Protein AF-A0A969H0S1-F1 (afdb_monomer)

Nearest PDB structures (foldseek):
  7sux-assembly1_A  TM=3.539E-01  e=1.847E+00  Sorghum bicolor
  4dql-assembly3_B-2  TM=3.759E-01  e=5.485E+00  Priestia megaterium
  3hdh-assembly1_B  TM=2.765E-01  e=6.897E+00  Sus scrofa

Mean predicted aligned error: 5.52 Å

Secondary structure (DSSP, 8-state):
-HHHHHHHHHHHHHHHTT-HHHHHHHTGGGTTT--HHHHHHHHHHHHHHHHHHHHHHHHHHHTT--HHIIIIIHHHHHHHHHHHHHHHHHHTTS-TT---HHHH-EEE---HHHHHHTTTTT-HHHHHH-TTS-GGGHHHHHHHHGGG-SEEESHHHHHHHHHHHHHHHHHHHHH--

Structure (mmCIF, N/CA/C/O backbone):
data_AF-A0A969H0S1-F1
#
_entry.id   AF-A0A969H0S1-F1
#
loop_
_atom_site.group_PDB
_atom_site.id
_atom_site.type_symbol
_atom_site.label_atom_id
_atom_site.label_alt_id
_atom_site.label_comp_id
_atom_site.label_asym_id
_atom_site.label_entity_id
_atom_site.label_seq_id
_atom_site.pdbx_PDB_ins_code
_atom_site.Cartn_x
_atom_site.Cartn_y
_atom_site.Cartn_z
_atom_site.occupancy
_atom_site.B_iso_or_equiv
_atom_site.auth_seq_id
_atom_site.auth_comp_id
_atom_site.auth_asym_id
_atom_site.auth_atom_id
_atom_site.pdbx_PDB_model_num
ATOM 1 N N . MET A 1 1 ? 7.988 -4.185 8.639 1.00 65.44 1 MET A N 1
ATOM 2 C CA . MET A 1 1 ? 6.523 -4.372 8.767 1.00 65.44 1 MET A CA 1
ATOM 3 C C . MET A 1 1 ? 6.011 -3.990 10.160 1.00 65.44 1 MET A C 1
ATOM 5 O O . MET A 1 1 ? 5.169 -3.112 10.244 1.00 65.44 1 MET A O 1
ATOM 9 N N . VAL A 1 2 ? 6.535 -4.553 11.259 1.00 78.50 2 VAL A N 1
ATOM 10 C CA . VAL A 1 2 ? 6.079 -4.213 12.631 1.00 78.50 2 VAL A CA 1
ATOM 11 C C . VAL A 1 2 ? 6.194 -2.718 12.955 1.00 78.50 2 VAL A C 1
ATOM 13 O O . VAL A 1 2 ? 5.270 -2.140 13.521 1.00 78.50 2 VAL A O 1
ATOM 16 N N . ASP A 1 3 ? 7.286 -2.067 12.553 1.00 84.25 3 ASP A N 1
ATOM 17 C CA . ASP A 1 3 ? 7.466 -0.639 12.841 1.00 84.25 3 ASP A CA 1
ATOM 18 C C . ASP A 1 3 ? 6.446 0.242 12.116 1.00 84.25 3 ASP A C 1
ATOM 20 O O . ASP A 1 3 ? 5.999 1.234 12.681 1.00 84.25 3 ASP A O 1
ATOM 24 N N . HIS A 1 4 ? 5.978 -0.169 10.932 1.00 83.69 4 HIS A N 1
ATOM 25 C CA . HIS A 1 4 ? 4.892 0.520 10.234 1.00 83.69 4 HIS A CA 1
ATOM 26 C C . HIS A 1 4 ? 3.619 0.564 11.092 1.00 83.69 4 HIS A C 1
ATOM 28 O O . HIS A 1 4 ? 3.047 1.633 11.294 1.00 83.69 4 HIS A O 1
ATOM 34 N N . TYR A 1 5 ? 3.219 -0.567 11.682 1.00 86.69 5 TYR A N 1
ATOM 35 C CA . TYR A 1 5 ? 2.056 -0.606 12.572 1.00 86.69 5 TYR A CA 1
ATOM 36 C C . TYR A 1 5 ? 2.254 0.244 13.831 1.00 86.69 5 TYR A C 1
ATOM 38 O O . TYR A 1 5 ? 1.321 0.925 14.254 1.00 86.69 5 TYR A O 1
ATOM 46 N N . LYS A 1 6 ? 3.470 0.279 14.397 1.00 90.19 6 LYS A N 1
ATOM 47 C CA . LYS A 1 6 ? 3.786 1.181 15.518 1.00 90.19 6 LYS A CA 1
ATOM 48 C C . LYS A 1 6 ? 3.589 2.649 15.131 1.00 90.19 6 LYS A C 1
ATOM 50 O O . LYS A 1 6 ? 2.982 3.387 15.902 1.00 90.19 6 LYS A O 1
ATOM 55 N N . TYR A 1 7 ? 4.043 3.065 13.944 1.00 90.56 7 TYR A N 1
ATOM 56 C CA . TYR A 1 7 ? 3.833 4.432 13.451 1.00 90.56 7 TYR A CA 1
ATOM 57 C C . TYR A 1 7 ? 2.347 4.761 13.292 1.00 90.56 7 TYR A C 1
ATOM 59 O O . TYR A 1 7 ? 1.903 5.816 13.740 1.00 90.56 7 TYR A O 1
ATOM 67 N N . VAL A 1 8 ? 1.560 3.854 12.707 1.00 91.50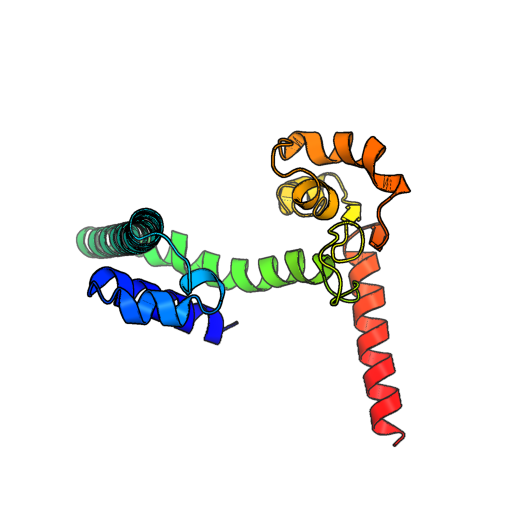 8 VAL A N 1
ATOM 68 C CA . VAL A 1 8 ? 0.114 4.060 12.532 1.00 91.50 8 VAL A CA 1
ATOM 69 C C . VAL A 1 8 ? -0.590 4.201 13.883 1.00 91.50 8 VAL A C 1
ATOM 71 O O . VAL A 1 8 ? -1.339 5.157 14.082 1.00 91.50 8 VAL A O 1
ATOM 74 N N . LEU A 1 9 ? -0.309 3.311 14.839 1.00 93.75 9 LEU A N 1
ATOM 75 C CA . LEU A 1 9 ? -0.879 3.386 16.188 1.00 93.75 9 LEU A CA 1
ATOM 76 C C . LEU A 1 9 ? -0.461 4.669 16.917 1.00 93.75 9 LEU A C 1
ATOM 78 O O . LEU A 1 9 ? -1.294 5.306 17.563 1.00 93.75 9 LEU A O 1
ATOM 82 N N . ASN A 1 10 ? 0.799 5.091 16.770 1.00 95.19 10 ASN A N 1
ATOM 83 C CA . ASN A 1 10 ? 1.275 6.360 17.311 1.00 95.19 10 ASN A CA 1
ATOM 84 C C . ASN A 1 10 ? 0.480 7.539 16.731 1.00 95.19 10 ASN A C 1
ATOM 86 O O . ASN A 1 10 ? -0.034 8.355 17.491 1.00 95.19 10 ASN A O 1
ATOM 90 N N . ARG A 1 11 ? 0.299 7.604 15.406 1.00 95.31 11 ARG A N 1
ATOM 91 C CA . ARG A 1 11 ? -0.464 8.674 14.736 1.00 95.31 11 ARG A CA 1
ATOM 92 C C . ARG A 1 11 ? -1.930 8.705 15.149 1.00 95.31 11 ARG A C 1
ATOM 94 O O . ARG A 1 11 ? -2.455 9.788 15.396 1.00 95.31 11 ARG A O 1
ATOM 101 N N . ILE A 1 12 ? -2.561 7.541 15.304 1.00 96.69 12 ILE A N 1
ATOM 102 C CA . ILE A 1 12 ? -3.909 7.435 15.876 1.00 96.69 12 ILE A CA 1
ATOM 103 C C . ILE A 1 12 ? -3.934 8.048 17.282 1.00 96.69 12 ILE A C 1
ATOM 105 O O . ILE A 1 12 ? -4.768 8.907 17.566 1.00 96.69 12 ILE A O 1
ATOM 109 N N . GLY A 1 13 ? -2.983 7.675 18.142 1.00 96.75 13 GLY A N 1
ATOM 110 C CA . GLY A 1 13 ? -2.862 8.234 19.488 1.00 96.75 13 GLY A CA 1
ATOM 111 C C . GLY A 1 13 ? -2.659 9.752 19.486 1.00 96.75 13 GLY A C 1
ATOM 112 O O . GLY A 1 13 ? -3.356 10.470 20.202 1.00 96.75 13 GLY A O 1
ATOM 113 N N . LEU A 1 14 ? -1.754 10.267 18.649 1.00 97.12 14 LEU A N 1
ATOM 114 C CA . LEU A 1 14 ? -1.513 11.705 18.496 1.00 97.12 14 LEU A CA 1
ATOM 115 C C . LEU A 1 14 ? -2.771 12.446 18.027 1.00 97.12 14 LEU A C 1
ATOM 117 O O . LEU A 1 14 ? -3.076 13.519 18.554 1.00 97.12 14 LEU A O 1
ATOM 121 N N . ALA A 1 15 ? -3.516 11.873 17.080 1.00 97.19 15 ALA A N 1
ATOM 122 C CA . ALA A 1 15 ? -4.759 12.439 16.577 1.00 97.19 15 ALA A CA 1
ATOM 123 C C . ALA A 1 15 ? -5.842 12.499 17.666 1.00 97.19 15 ALA A C 1
ATOM 125 O O . ALA A 1 15 ? -6.417 13.568 17.904 1.00 97.19 15 ALA A O 1
ATOM 126 N N . CYS A 1 16 ? -6.082 11.393 18.376 1.00 96.81 16 CYS A N 1
ATOM 127 C CA . CYS A 1 16 ? -7.067 11.315 19.458 1.00 96.81 16 CYS A CA 1
ATOM 128 C C . CYS A 1 16 ? -6.721 12.234 20.639 1.00 96.81 16 CYS A C 1
ATOM 130 O O . CYS A 1 16 ? -7.608 12.866 21.201 1.00 96.81 16 CYS A O 1
ATOM 132 N N . LEU A 1 17 ? -5.433 12.382 20.967 1.00 97.06 17 LEU A N 1
ATOM 133 C CA . LEU A 1 17 ? -4.952 13.280 22.026 1.00 97.06 17 LEU A CA 1
ATOM 134 C C . LEU A 1 17 ? -4.810 14.745 21.578 1.00 97.06 17 LEU A C 1
ATOM 136 O O . LEU A 1 17 ? -4.391 15.588 22.368 1.00 97.06 17 LEU A O 1
ATOM 140 N N . GLY A 1 18 ? -5.088 15.062 20.309 1.00 95.62 18 GLY A N 1
ATOM 141 C CA . GLY A 1 18 ? -4.991 16.429 19.789 1.00 95.62 18 GLY A CA 1
ATOM 142 C C . GLY A 1 18 ? -3.562 16.981 19.682 1.00 95.62 18 GLY A C 1
ATOM 143 O O . GLY A 1 18 ? -3.382 18.194 19.586 1.00 95.62 18 GLY A O 1
ATOM 144 N N . LYS A 1 19 ? -2.532 16.124 19.672 1.00 96.50 19 LYS A N 1
ATOM 145 C CA . LYS A 1 19 ? -1.110 16.519 19.679 1.00 96.50 19 LYS A CA 1
ATOM 146 C C . LYS A 1 19 ? -0.614 16.941 18.287 1.00 96.50 19 LYS A C 1
ATOM 148 O O . LYS A 1 19 ? 0.182 16.245 17.659 1.00 96.50 19 LYS A O 1
ATOM 153 N 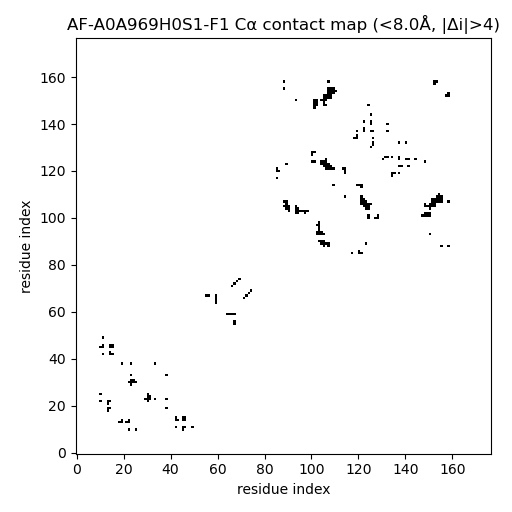N . ARG A 1 20 ? -1.071 18.106 17.816 1.00 94.69 20 ARG A N 1
ATOM 154 C CA . ARG A 1 20 ? -0.793 18.658 16.473 1.00 94.69 20 ARG A CA 1
ATOM 155 C C . ARG A 1 20 ? 0.695 18.800 16.144 1.00 94.69 20 ARG A C 1
ATOM 157 O O . ARG A 1 20 ? 1.113 18.351 15.082 1.00 94.69 20 ARG A O 1
ATOM 164 N N . ASP A 1 21 ? 1.499 19.369 17.038 1.00 94.06 21 ASP A N 1
ATOM 165 C CA . ASP A 1 21 ? 2.921 19.628 16.747 1.00 94.06 21 ASP A CA 1
ATOM 166 C C . ASP A 1 21 ? 3.726 18.334 16.625 1.00 94.06 21 ASP A C 1
ATOM 168 O O . ASP A 1 21 ? 4.542 18.173 15.718 1.00 94.06 21 ASP A O 1
ATOM 172 N N . ARG A 1 22 ? 3.425 17.358 17.489 1.00 94.69 22 ARG A N 1
ATOM 173 C CA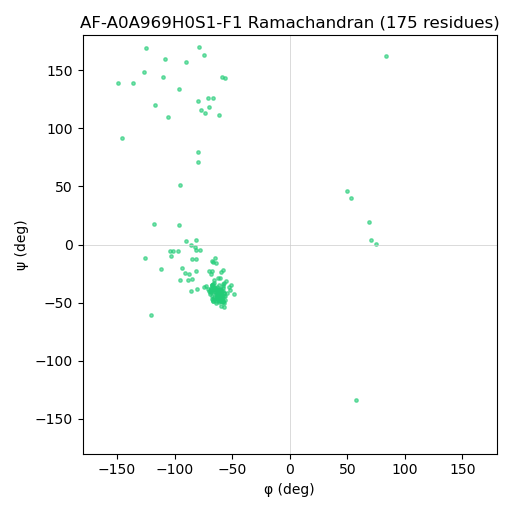 . ARG A 1 22 ? 3.992 16.008 17.396 1.00 94.6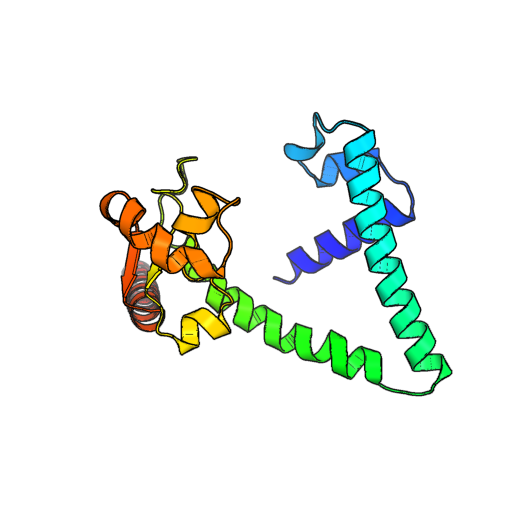9 22 ARG A CA 1
ATOM 174 C C . ARG A 1 22 ? 3.545 15.298 16.124 1.00 94.69 22 ARG A C 1
ATOM 176 O O . ARG A 1 22 ? 4.360 14.628 15.506 1.00 94.69 22 ARG A O 1
ATOM 183 N N . MET A 1 23 ? 2.289 15.476 15.712 1.00 95.06 23 MET A N 1
ATOM 184 C CA . MET A 1 23 ? 1.792 14.926 14.452 1.00 95.06 23 MET A CA 1
ATOM 185 C C . MET A 1 23 ? 2.541 15.519 13.251 1.00 95.06 23 MET A C 1
ATOM 187 O O . MET A 1 23 ? 2.980 14.774 12.382 1.00 95.06 23 MET A O 1
ATOM 191 N N . LYS A 1 24 ? 2.774 16.840 13.222 1.00 94.00 24 LYS A N 1
ATOM 192 C CA . LYS A 1 24 ? 3.598 17.475 12.178 1.00 94.00 24 LYS A CA 1
ATOM 193 C C . LYS A 1 24 ? 5.025 16.930 12.167 1.00 94.00 24 LYS A C 1
ATOM 195 O O . LYS A 1 24 ? 5.547 16.639 11.097 1.00 94.00 24 LYS A O 1
ATOM 200 N N . GLN A 1 25 ? 5.633 16.760 13.341 1.00 92.44 25 GLN A N 1
ATOM 201 C CA . GLN A 1 25 ? 6.974 16.186 13.463 1.00 92.44 25 GLN A CA 1
ATOM 202 C C . GLN A 1 25 ? 7.033 14.750 12.911 1.00 92.44 25 GLN A C 1
ATOM 204 O O . GLN A 1 25 ? 7.957 14.414 12.175 1.00 92.44 25 GLN A O 1
ATOM 209 N N . ASP A 1 26 ? 6.034 13.921 13.223 1.00 91.31 26 ASP A N 1
ATOM 210 C CA . ASP A 1 26 ? 5.951 12.516 12.798 1.00 91.31 26 ASP A CA 1
ATOM 211 C C . ASP A 1 26 ? 5.682 12.347 11.285 1.00 91.31 26 ASP A C 1
ATOM 213 O O . ASP A 1 26 ? 6.033 11.328 10.688 1.00 91.31 26 ASP A O 1
ATOM 217 N N . LEU A 1 27 ? 5.115 13.368 10.632 1.00 90.62 27 LEU A N 1
ATOM 218 C CA . LEU A 1 27 ? 4.974 13.441 9.170 1.00 90.62 27 LEU A CA 1
ATOM 219 C C . LEU A 1 27 ? 6.282 13.828 8.449 1.00 90.62 27 LEU A C 1
ATOM 221 O O . LEU A 1 27 ? 6.330 13.837 7.216 1.00 90.62 27 LEU A O 1
ATOM 225 N N . GLY A 1 28 ? 7.351 14.148 9.184 1.00 89.62 28 GLY A N 1
ATOM 226 C CA . GLY A 1 28 ? 8.651 14.503 8.620 1.00 89.62 28 GLY A CA 1
ATOM 227 C C . GLY A 1 28 ? 8.568 15.695 7.661 1.00 89.62 28 GLY A C 1
ATOM 228 O O . GLY A 1 28 ? 7.910 16.695 7.949 1.00 89.62 28 GLY A O 1
ATOM 229 N N . LYS A 1 29 ? 9.207 15.583 6.486 1.00 88.94 29 LYS A N 1
ATOM 230 C CA . LYS A 1 29 ? 9.235 16.657 5.472 1.00 88.94 29 LYS A CA 1
ATOM 231 C C . LYS A 1 29 ? 7.837 17.091 5.015 1.00 88.94 29 LYS A C 1
ATOM 233 O O . LYS A 1 29 ? 7.631 18.272 4.736 1.00 88.94 29 LYS A O 1
ATOM 238 N N . ALA A 1 30 ? 6.874 16.169 4.978 1.00 87.38 30 ALA A N 1
ATOM 239 C CA . ALA A 1 30 ? 5.498 16.483 4.600 1.00 87.38 30 ALA A CA 1
ATOM 240 C C . ALA A 1 30 ? 4.786 17.357 5.651 1.00 87.38 30 ALA A C 1
ATOM 242 O O . ALA A 1 30 ? 3.877 18.109 5.313 1.00 87.38 30 ALA A O 1
ATOM 243 N N . GLY A 1 31 ? 5.210 17.300 6.919 1.00 89.06 31 GLY A N 1
ATOM 244 C CA . GLY A 1 31 ? 4.624 18.079 8.010 1.00 89.06 31 GLY A CA 1
ATOM 245 C C . GLY A 1 31 ? 5.120 19.526 8.111 1.00 89.06 31 GLY A C 1
ATOM 246 O O . GLY A 1 31 ? 4.409 20.369 8.657 1.00 89.06 31 GLY A O 1
ATOM 247 N N . THR A 1 32 ? 6.307 19.835 7.573 1.00 88.38 32 THR A N 1
ATOM 248 C CA . THR A 1 32 ? 7.001 21.129 7.759 1.00 88.38 32 THR A CA 1
ATOM 249 C C . THR A 1 32 ? 6.203 22.340 7.269 1.00 88.38 32 THR A C 1
ATOM 251 O O . THR A 1 32 ? 6.174 23.370 7.936 1.00 88.38 32 THR A O 1
ATOM 254 N N . HIS A 1 33 ? 5.513 22.203 6.135 1.00 88.88 33 HIS A N 1
ATOM 255 C CA . HIS A 1 33 ? 4.716 23.273 5.521 1.00 88.88 33 HIS A CA 1
ATOM 256 C C . HIS A 1 33 ? 3.227 22.928 5.437 1.00 88.88 33 HIS A C 1
ATOM 258 O O . HIS A 1 33 ? 2.491 23.544 4.671 1.00 88.88 33 HIS A O 1
ATOM 264 N N . LEU A 1 34 ? 2.772 21.941 6.216 1.00 92.31 34 LEU A N 1
ATOM 265 C CA . LEU A 1 34 ? 1.405 21.445 6.131 1.00 92.31 34 LEU A CA 1
ATOM 266 C C . LEU A 1 34 ? 0.403 22.490 6.664 1.00 92.31 34 LEU A C 1
ATOM 268 O O . LEU A 1 34 ? 0.452 22.827 7.859 1.00 92.31 34 LEU A O 1
ATOM 272 N N . PRO A 1 35 ? -0.534 22.976 5.825 1.00 95.12 35 PRO A N 1
ATOM 273 C CA . PRO A 1 35 ? -1.610 23.85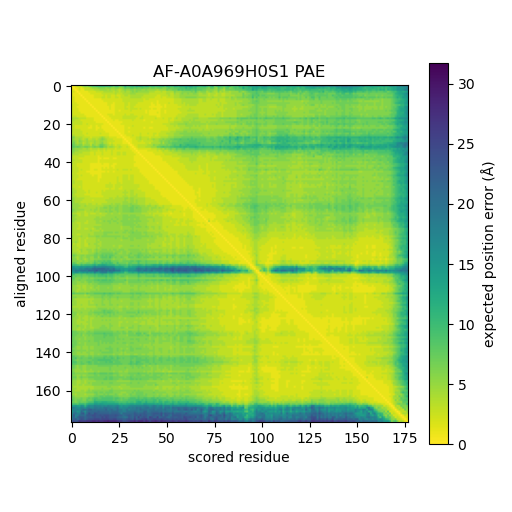7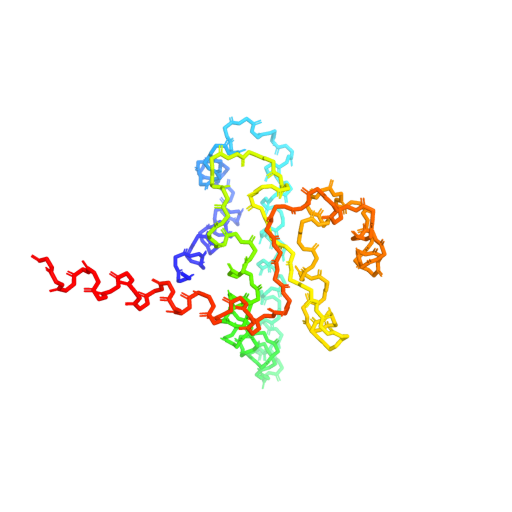 6.256 1.00 95.12 35 PRO A CA 1
ATOM 274 C C . PRO A 1 35 ? -2.435 23.233 7.384 1.00 95.12 35 PRO A C 1
ATOM 276 O O . PRO A 1 35 ? -2.726 22.036 7.381 1.00 95.12 35 PRO A O 1
ATOM 279 N N . THR A 1 36 ? -2.874 24.055 8.338 1.00 93.81 36 THR A N 1
ATOM 280 C CA . THR A 1 36 ? -3.625 23.586 9.515 1.00 93.81 36 THR A CA 1
ATOM 281 C C . THR A 1 36 ? -4.906 22.834 9.148 1.00 93.81 36 THR A C 1
ATOM 283 O O . THR A 1 36 ? -5.247 21.863 9.819 1.00 93.81 36 THR A O 1
ATOM 286 N N . HIS A 1 37 ? -5.606 23.239 8.082 1.00 95.38 37 HIS A N 1
ATOM 287 C CA . HIS A 1 37 ? -6.825 22.552 7.649 1.00 95.38 37 HIS A CA 1
ATOM 288 C C . HIS A 1 37 ? -6.536 21.127 7.146 1.00 95.38 37 HIS A C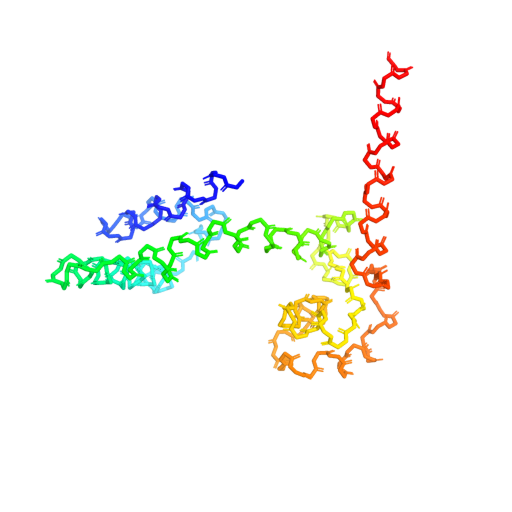 1
ATOM 290 O O . HIS A 1 37 ? -7.251 20.210 7.535 1.00 95.38 37 HIS A O 1
ATOM 296 N N . LEU A 1 38 ? -5.453 20.914 6.384 1.00 96.06 38 LEU A N 1
ATOM 297 C CA . LEU A 1 38 ? -5.026 19.576 5.953 1.00 96.06 38 LEU A CA 1
ATOM 298 C C . LEU A 1 38 ? -4.561 18.725 7.137 1.00 96.06 38 LEU A C 1
ATOM 300 O O . LEU A 1 38 ? -4.897 17.548 7.216 1.00 96.06 38 LEU A O 1
ATOM 304 N N . LEU A 1 39 ? -3.844 19.315 8.100 1.00 95.94 39 LEU A N 1
ATOM 305 C CA . LEU A 1 39 ? -3.482 18.600 9.326 1.00 95.94 39 LEU A CA 1
ATOM 306 C C . LEU A 1 39 ? -4.727 18.121 10.081 1.00 95.94 39 LEU A C 1
ATOM 308 O O . LEU A 1 39 ? -4.764 16.975 10.520 1.00 95.94 39 LEU A O 1
ATOM 312 N N . ASN A 1 40 ? -5.738 18.980 10.224 1.00 95.94 40 ASN A N 1
ATOM 313 C CA . ASN A 1 40 ? -6.990 18.594 10.869 1.00 95.94 40 ASN A CA 1
ATOM 314 C C . ASN A 1 40 ? -7.692 17.481 10.079 1.00 95.94 40 ASN A C 1
ATOM 316 O O . ASN A 1 40 ? -8.074 16.497 10.695 1.00 95.94 40 ASN A O 1
ATOM 320 N N . GLN A 1 41 ? -7.756 17.560 8.744 1.00 96.94 41 GLN A N 1
ATOM 321 C CA . GLN A 1 41 ? -8.316 16.484 7.912 1.00 96.94 41 GLN A CA 1
ATOM 322 C C . GLN A 1 41 ? -7.597 15.145 8.125 1.00 96.94 41 GLN A C 1
ATOM 324 O O . GLN A 1 41 ? -8.248 14.119 8.304 1.00 96.94 41 GLN A O 1
ATOM 329 N N . ILE A 1 42 ? -6.261 15.143 8.173 1.00 95.88 42 ILE A N 1
ATOM 330 C CA . ILE A 1 42 ? -5.475 13.934 8.457 1.00 95.88 42 ILE A CA 1
ATOM 331 C C . ILE A 1 42 ? -5.800 13.395 9.857 1.00 95.88 42 ILE A C 1
ATOM 333 O O . ILE A 1 42 ? -6.036 12.199 10.027 1.00 95.88 42 ILE A O 1
ATOM 337 N N . MET A 1 43 ? -5.818 14.265 10.871 1.00 97.31 43 MET A N 1
ATOM 338 C CA . MET A 1 43 ? -6.142 13.870 12.244 1.00 97.31 43 MET A CA 1
ATOM 339 C C . MET A 1 43 ? -7.568 13.323 12.357 1.00 97.31 43 MET A C 1
ATOM 341 O O . MET A 1 43 ? -7.782 12.327 13.043 1.00 97.31 43 MET A O 1
ATOM 345 N N . ASP A 1 44 ? -8.528 13.936 11.674 1.00 97.75 44 ASP A N 1
ATOM 346 C CA . ASP A 1 44 ? -9.919 13.495 11.649 1.00 97.75 44 ASP A CA 1
ATOM 347 C C . ASP A 1 44 ? -10.067 12.159 10.919 1.00 97.75 44 ASP A C 1
ATOM 349 O O . ASP A 1 44 ? -10.808 11.301 11.389 1.00 97.75 44 ASP A O 1
ATOM 353 N N . GLY A 1 45 ? -9.275 11.911 9.871 1.00 97.38 45 GLY A N 1
ATOM 354 C CA . GLY A 1 45 ? -9.159 10.592 9.248 1.00 97.38 45 GLY A CA 1
ATOM 355 C C . GLY A 1 45 ? -8.695 9.519 10.239 1.00 97.38 45 GLY A C 1
ATOM 356 O O . GLY A 1 45 ? -9.340 8.479 10.376 1.00 97.38 45 GLY A O 1
ATOM 357 N N . TYR A 1 46 ? -7.631 9.789 11.004 1.00 97.38 46 TYR A N 1
ATOM 358 C CA . TYR A 1 46 ? -7.155 8.864 12.042 1.00 97.38 46 TYR A CA 1
ATOM 359 C C . TYR A 1 46 ? -8.177 8.651 13.169 1.00 97.38 46 TYR A C 1
ATOM 361 O O . TYR A 1 46 ? -8.346 7.523 13.634 1.00 97.38 46 TYR A O 1
ATOM 369 N N . ARG A 1 47 ? -8.879 9.706 13.598 1.00 97.94 47 ARG A N 1
ATOM 370 C CA . ARG A 1 47 ? -9.945 9.622 14.613 1.00 97.94 47 ARG A CA 1
ATOM 371 C C . ARG A 1 47 ? -11.138 8.824 14.110 1.00 97.94 47 ARG A C 1
ATOM 373 O O . ARG A 1 47 ? -11.636 7.973 14.837 1.00 97.94 47 ARG A O 1
ATOM 380 N N . GLY A 1 48 ? -11.576 9.077 12.879 1.00 97.88 48 GLY A N 1
ATOM 381 C CA . GLY A 1 48 ? -12.665 8.352 12.236 1.00 97.88 48 GLY A CA 1
ATOM 382 C C . GLY A 1 48 ? -12.337 6.869 12.122 1.00 97.88 48 GLY A C 1
ATOM 383 O O . GLY A 1 48 ? -13.129 6.032 12.548 1.00 97.88 48 GLY A O 1
ATOM 384 N N . PHE A 1 49 ? -11.128 6.542 11.659 1.00 95.62 49 PHE A N 1
ATOM 385 C CA . PHE A 1 49 ? -10.647 5.164 11.603 1.00 95.62 49 PHE A CA 1
ATOM 386 C C . PHE A 1 49 ? -10.638 4.496 12.987 1.00 95.62 49 PHE A C 1
ATOM 388 O O . PHE A 1 49 ? -11.192 3.410 13.153 1.00 95.62 49 PHE A O 1
ATOM 395 N N . ALA A 1 50 ? -10.089 5.165 14.005 1.00 96.50 50 ALA A N 1
ATOM 396 C CA . ALA A 1 50 ? -10.103 4.662 15.378 1.00 96.50 50 ALA A CA 1
ATOM 397 C C . ALA A 1 50 ? -11.529 4.473 15.921 1.00 96.50 50 ALA A C 1
ATOM 399 O O . ALA A 1 50 ? -11.804 3.477 16.587 1.00 96.50 50 ALA A O 1
ATOM 400 N N . GLY A 1 51 ? -12.440 5.396 15.604 1.00 97.50 51 GLY A N 1
ATOM 401 C CA . GLY A 1 51 ? -13.852 5.324 15.962 1.00 97.50 51 GLY A CA 1
ATOM 402 C C . GLY A 1 51 ? -14.548 4.113 15.345 1.00 97.50 51 GLY A C 1
ATOM 403 O O . GLY A 1 51 ? -15.218 3.376 16.061 1.00 97.50 51 GLY A O 1
ATOM 404 N N . VAL A 1 52 ? -14.334 3.847 14.053 1.00 96.00 52 VAL A N 1
ATOM 405 C CA . VAL A 1 52 ? -14.877 2.659 13.370 1.00 96.00 52 VAL A CA 1
ATOM 406 C C . VAL A 1 52 ? -14.379 1.373 14.030 1.00 96.00 52 VAL A C 1
ATOM 408 O O . VAL A 1 52 ? -15.185 0.491 14.331 1.00 96.00 52 VAL A O 1
ATOM 411 N N . LEU A 1 53 ? -13.076 1.275 14.318 1.00 94.31 53 LEU A N 1
ATOM 412 C CA . LEU A 1 53 ? -12.513 0.102 14.993 1.00 94.31 53 LEU A CA 1
ATOM 413 C C . LEU A 1 53 ? -13.066 -0.066 16.414 1.00 94.31 53 LEU A C 1
ATOM 415 O O . LEU A 1 53 ? -13.420 -1.177 16.805 1.00 94.31 53 LEU A O 1
ATOM 419 N N . ALA A 1 54 ? -13.186 1.026 17.173 1.00 95.88 54 ALA A N 1
ATOM 420 C CA . ALA A 1 54 ? -13.745 1.004 18.520 1.00 95.88 54 ALA A CA 1
ATOM 421 C C . ALA A 1 54 ? -15.216 0.569 18.514 1.00 95.88 54 ALA A C 1
ATOM 423 O O . ALA A 1 54 ? -15.598 -0.289 19.306 1.00 95.88 54 ALA A O 1
ATOM 424 N N . ILE A 1 55 ? -16.029 1.098 17.594 1.00 97.44 55 ILE A N 1
ATOM 425 C CA . ILE A 1 55 ? -17.434 0.706 17.432 1.00 97.44 55 ILE A CA 1
ATOM 426 C C . ILE A 1 55 ? -17.529 -0.779 17.081 1.00 97.44 55 ILE A C 1
ATOM 428 O O . ILE A 1 55 ? -18.260 -1.511 17.742 1.00 97.44 55 ILE A O 1
ATOM 432 N N . ALA A 1 56 ? -16.766 -1.253 16.093 1.00 96.19 56 ALA A N 1
ATOM 433 C CA . ALA A 1 56 ? -16.790 -2.658 15.691 1.00 96.19 56 ALA A CA 1
ATOM 434 C C . ALA A 1 56 ? -16.384 -3.604 16.839 1.00 96.19 56 ALA A C 1
ATOM 436 O O . ALA A 1 56 ? -16.991 -4.666 17.021 1.00 96.19 56 ALA A O 1
ATOM 437 N N . LEU A 1 57 ? -15.404 -3.198 17.651 1.00 96.12 57 LEU A N 1
ATOM 438 C CA . LEU A 1 57 ? -14.984 -3.931 18.842 1.00 96.12 57 LEU A CA 1
ATOM 439 C C . LEU A 1 57 ? -16.083 -3.949 19.917 1.00 96.12 57 LEU A C 1
ATOM 441 O O . LEU A 1 57 ? -16.428 -5.020 20.415 1.00 96.12 57 LEU A O 1
ATOM 445 N N . ILE A 1 58 ? -16.671 -2.790 20.239 1.00 97.56 58 ILE A N 1
ATOM 446 C CA . ILE A 1 58 ? -17.761 -2.661 21.220 1.00 97.56 58 ILE A CA 1
ATOM 447 C C . ILE A 1 58 ? -18.966 -3.504 20.803 1.00 97.56 58 ILE A C 1
ATOM 449 O O . ILE A 1 58 ? -19.495 -4.246 21.628 1.00 97.56 58 ILE A O 1
ATOM 453 N N . LEU A 1 59 ? -19.376 -3.443 19.532 1.00 97.56 59 LEU A N 1
ATOM 454 C CA . LEU A 1 59 ? -20.479 -4.251 19.007 1.00 97.56 59 LEU A CA 1
ATOM 455 C C . LEU A 1 59 ? -20.162 -5.747 19.114 1.00 97.56 59 LEU A C 1
ATOM 457 O O . LEU A 1 59 ? -21.013 -6.521 19.545 1.00 97.56 59 LEU A O 1
ATOM 461 N N . SER A 1 60 ? -18.931 -6.160 18.800 1.00 97.31 60 SER A N 1
ATOM 462 C CA . SER A 1 60 ? -18.528 -7.565 18.937 1.00 97.31 60 SER A CA 1
ATOM 463 C C . SER A 1 60 ? -18.656 -8.053 20.382 1.00 97.31 60 SER A C 1
ATOM 465 O O . SER A 1 60 ? -19.226 -9.118 20.611 1.00 97.31 60 SER A O 1
ATOM 467 N N . PHE A 1 61 ? -18.230 -7.252 21.364 1.00 97.12 61 PHE A N 1
ATOM 468 C CA . PHE A 1 61 ? -18.419 -7.575 22.782 1.00 97.12 61 PHE A CA 1
ATOM 469 C C . PHE A 1 61 ? -19.891 -7.568 23.206 1.00 97.12 61 PHE A C 1
ATOM 471 O O . PHE A 1 61 ? -20.338 -8.513 23.855 1.00 97.12 61 PHE A O 1
ATOM 478 N N . ALA A 1 62 ? -20.653 -6.540 22.822 1.00 98.00 62 ALA A N 1
ATOM 479 C CA . ALA A 1 62 ? -22.062 -6.389 23.183 1.00 98.00 62 ALA A CA 1
ATOM 480 C C . ALA A 1 62 ? -22.914 -7.567 22.683 1.00 98.00 62 ALA A C 1
ATOM 482 O O . ALA A 1 62 ? -23.751 -8.086 23.419 1.00 98.00 62 ALA A O 1
ATOM 483 N N . PHE A 1 63 ? -22.648 -8.037 21.462 1.00 97.94 63 PHE A N 1
ATOM 484 C CA . PHE A 1 63 ? -23.321 -9.193 20.867 1.00 97.94 63 PHE A CA 1
ATOM 485 C C . PHE A 1 63 ? -22.627 -10.534 21.158 1.00 97.94 63 PHE A C 1
ATOM 487 O O . PHE A 1 63 ? -23.083 -11.565 20.671 1.00 97.94 63 PHE A O 1
ATOM 494 N N . LYS A 1 64 ? -21.546 -10.547 21.953 1.00 97.44 64 LYS A N 1
ATOM 495 C CA . LYS A 1 64 ? -20.751 -11.746 22.287 1.00 97.44 64 LYS A CA 1
ATOM 496 C C . LYS A 1 64 ? -20.282 -12.528 21.050 1.00 97.44 64 LYS A C 1
ATOM 498 O O . LYS A 1 64 ? -20.290 -13.757 21.039 1.00 97.44 64 LYS A O 1
ATOM 503 N N . THR A 1 65 ? -19.874 -11.816 20.003 1.00 97.44 65 THR A N 1
ATOM 504 C CA . THR A 1 65 ? -19.375 -12.400 18.752 1.00 97.44 65 THR A CA 1
ATOM 505 C C . THR A 1 65 ? -17.868 -12.207 18.613 1.00 97.44 65 THR A C 1
ATOM 507 O O . THR A 1 65 ? -17.273 -11.304 19.198 1.00 97.44 65 THR A O 1
ATOM 510 N N . THR A 1 66 ? -17.242 -13.031 17.776 1.00 96.12 66 THR A N 1
ATOM 511 C CA . THR A 1 66 ? -15.842 -12.871 17.355 1.00 96.12 66 THR A CA 1
ATOM 512 C C . THR A 1 66 ? -15.720 -12.150 16.008 1.00 96.12 66 THR A C 1
ATOM 514 O O . THR A 1 66 ? -14.655 -12.179 15.389 1.00 96.12 66 THR A O 1
ATOM 517 N N . ALA A 1 67 ? -16.784 -11.468 15.563 1.00 95.00 67 ALA A N 1
ATOM 518 C CA . ALA A 1 67 ? -16.887 -10.876 14.231 1.00 95.00 67 ALA A CA 1
ATOM 519 C C . ALA A 1 67 ? -15.741 -9.901 13.927 1.00 95.00 67 ALA A C 1
ATOM 521 O O . ALA A 1 67 ? -15.126 -10.002 12.869 1.00 95.00 67 ALA A O 1
ATOM 522 N N . PHE A 1 68 ? -15.379 -9.018 14.866 1.00 94.81 68 PHE A N 1
ATOM 523 C CA . PHE A 1 68 ? -14.228 -8.123 14.695 1.00 94.81 68 PHE A CA 1
ATOM 524 C C . PHE A 1 68 ? -12.919 -8.884 14.434 1.00 94.81 68 PHE A C 1
ATOM 526 O O . PHE A 1 68 ? -12.143 -8.516 13.552 1.00 94.81 68 PHE A O 1
ATOM 533 N N . ALA A 1 69 ? -12.677 -9.982 15.152 1.00 94.94 69 ALA A N 1
ATOM 534 C CA . ALA A 1 69 ? -11.477 -10.782 14.941 1.00 94.94 69 ALA A CA 1
ATOM 535 C C . ALA A 1 69 ? -11.507 -11.512 13.588 1.00 94.94 69 ALA A C 1
ATOM 537 O O . ALA A 1 69 ? -10.507 -11.522 12.878 1.00 94.94 69 ALA A O 1
ATOM 538 N N . GLN A 1 70 ? -12.650 -12.086 13.212 1.00 95.31 70 GLN A N 1
ATOM 539 C CA . GLN A 1 70 ? -12.795 -12.885 11.992 1.00 95.31 70 GLN A CA 1
ATOM 540 C C . GLN A 1 70 ? -12.818 -12.047 10.710 1.00 95.31 70 GLN A C 1
ATOM 542 O O . GLN A 1 70 ? -12.283 -12.481 9.698 1.00 95.31 70 GLN A O 1
ATOM 547 N N . ILE A 1 71 ? -13.434 -10.865 10.743 1.00 92.81 71 ILE A N 1
ATOM 548 C CA . ILE A 1 71 ? -13.629 -10.010 9.561 1.00 92.81 71 ILE A CA 1
ATOM 549 C C . ILE A 1 71 ? -12.472 -9.020 9.392 1.00 92.81 71 ILE A C 1
ATOM 551 O O . ILE A 1 71 ? -12.211 -8.572 8.279 1.00 92.81 71 ILE A O 1
ATOM 555 N N . TRP A 1 72 ? -11.758 -8.682 10.471 1.00 92.25 72 TRP A N 1
ATOM 556 C CA . TRP A 1 72 ? -10.713 -7.660 10.420 1.00 92.25 72 TRP A CA 1
ATOM 557 C C . TRP A 1 72 ? -9.327 -8.179 10.810 1.00 92.25 72 TRP A C 1
ATOM 559 O O . TRP A 1 72 ? -8.422 -8.169 9.976 1.00 92.25 72 TRP A O 1
ATOM 569 N N . LEU A 1 73 ? -9.143 -8.678 12.040 1.00 91.31 73 LEU A N 1
ATOM 570 C CA . LEU A 1 73 ? -7.808 -9.088 12.511 1.00 91.31 73 LEU A CA 1
ATOM 571 C C . LEU A 1 73 ? -7.238 -10.267 11.717 1.00 91.31 73 LEU A C 1
ATOM 573 O O . LEU A 1 73 ? -6.074 -10.237 11.322 1.00 91.31 73 LEU A O 1
ATOM 577 N N . LEU A 1 74 ? -8.047 -11.300 11.480 1.00 94.44 74 LEU A N 1
ATOM 578 C CA . LEU A 1 74 ? -7.601 -12.502 10.789 1.00 94.44 74 LEU A CA 1
ATOM 579 C C . LEU A 1 74 ? -7.251 -12.211 9.316 1.00 94.44 74 LEU A C 1
ATOM 581 O O . LEU A 1 74 ? -6.136 -12.549 8.920 1.00 94.44 74 LEU A O 1
ATOM 585 N N . PRO A 1 75 ? -8.091 -11.516 8.519 1.00 93.50 75 PRO A N 1
ATOM 586 C CA . PRO A 1 75 ? -7.714 -11.104 7.172 1.00 93.50 75 PRO A CA 1
ATOM 587 C C . PRO A 1 75 ? -6.466 -10.229 7.141 1.00 93.50 75 PRO A C 1
ATOM 589 O O . PRO A 1 75 ? -5.643 -10.423 6.259 1.00 93.50 75 PRO A O 1
ATOM 592 N N . LEU A 1 76 ? -6.263 -9.328 8.109 1.00 90.94 76 LEU A N 1
ATOM 593 C CA . LEU A 1 76 ? -5.074 -8.471 8.152 1.00 90.94 76 LEU A CA 1
ATOM 594 C C . LEU A 1 76 ? -3.767 -9.277 8.257 1.00 90.94 76 LEU A C 1
ATOM 596 O O . LEU A 1 76 ? -2.781 -8.924 7.607 1.00 90.94 76 LEU A O 1
ATOM 600 N N . ILE A 1 77 ? -3.763 -10.367 9.034 1.00 91.00 77 ILE A N 1
ATOM 601 C CA . ILE A 1 77 ? -2.593 -11.246 9.200 1.00 91.00 77 ILE A CA 1
ATOM 602 C C . ILE A 1 77 ? -2.185 -11.883 7.866 1.00 91.00 77 ILE A C 1
ATOM 604 O O . ILE A 1 77 ? -0.993 -11.991 7.587 1.00 91.00 77 ILE A O 1
ATOM 608 N N . PHE A 1 78 ? -3.153 -12.274 7.034 1.00 92.75 78 PHE A N 1
ATOM 609 C CA . PHE A 1 78 ? -2.886 -12.885 5.728 1.00 92.75 78 PHE A CA 1
ATOM 610 C C . PHE A 1 78 ? -2.681 -11.853 4.618 1.00 92.75 78 PHE A C 1
ATOM 612 O O . PHE A 1 78 ? -1.791 -12.007 3.785 1.00 92.75 78 PHE A O 1
ATOM 619 N N . ALA A 1 79 ? -3.470 -10.781 4.615 1.00 92.25 79 ALA A N 1
ATOM 620 C CA . ALA A 1 79 ? -3.413 -9.739 3.602 1.00 92.25 79 ALA A CA 1
ATOM 621 C C . ALA A 1 79 ? -2.085 -8.983 3.646 1.00 92.25 79 ALA A C 1
ATOM 623 O O . ALA A 1 79 ? -1.557 -8.654 2.596 1.00 92.25 79 ALA A O 1
ATOM 624 N N . SER A 1 80 ? -1.509 -8.747 4.828 1.00 90.69 80 SER A N 1
ATOM 625 C CA . SER A 1 80 ? -0.258 -7.991 4.963 1.00 90.69 80 SER A CA 1
ATOM 626 C C . SER A 1 80 ? 0.942 -8.613 4.222 1.00 90.69 80 SER A C 1
ATOM 628 O O . SER A 1 80 ? 1.552 -7.919 3.405 1.00 90.69 80 SER A O 1
ATOM 630 N N . PRO A 1 81 ? 1.294 -9.902 4.414 1.00 91.88 81 PRO A N 1
ATOM 631 C CA . PRO A 1 81 ? 2.367 -10.524 3.642 1.00 91.88 81 PRO A CA 1
ATOM 632 C C . PRO A 1 81 ? 2.017 -10.664 2.156 1.00 91.88 81 PRO A C 1
ATOM 634 O O . PRO A 1 81 ? 2.894 -10.468 1.323 1.00 91.88 81 PRO A O 1
ATOM 637 N N . ILE A 1 82 ? 0.759 -10.957 1.808 1.00 94.62 82 ILE A N 1
ATOM 638 C CA . ILE A 1 82 ? 0.329 -11.052 0.402 1.00 94.62 82 ILE A CA 1
ATOM 639 C C . ILE A 1 82 ? 0.483 -9.700 -0.298 1.00 94.62 82 ILE A C 1
ATOM 641 O O . ILE A 1 82 ? 1.062 -9.630 -1.375 1.00 94.62 82 ILE A O 1
ATOM 645 N N . HIS A 1 83 ? 0.025 -8.623 0.333 1.00 93.19 83 HIS A N 1
ATOM 646 C CA . HIS A 1 83 ? 0.168 -7.265 -0.173 1.00 93.19 83 HIS A CA 1
ATOM 647 C C . HIS A 1 83 ? 1.644 -6.895 -0.318 1.00 93.19 83 HIS A C 1
ATOM 649 O O . HIS A 1 83 ? 2.050 -6.437 -1.374 1.00 93.19 83 HIS A O 1
ATOM 655 N N . ALA A 1 84 ? 2.490 -7.215 0.666 1.00 93.06 84 ALA A N 1
ATOM 656 C CA . ALA A 1 84 ? 3.930 -6.994 0.537 1.00 93.06 84 ALA A CA 1
ATOM 657 C C . ALA A 1 84 ? 4.542 -7.718 -0.680 1.00 93.06 84 ALA A C 1
ATOM 659 O O . ALA A 1 84 ? 5.470 -7.192 -1.290 1.00 93.06 84 ALA A O 1
ATOM 660 N N . LEU A 1 85 ? 4.036 -8.900 -1.050 1.00 95.06 85 LEU A N 1
ATOM 661 C CA . LEU A 1 85 ? 4.458 -9.600 -2.266 1.00 95.06 85 LEU A CA 1
ATOM 662 C C . LEU A 1 85 ? 3.915 -8.933 -3.545 1.00 95.06 85 LEU A C 1
ATOM 664 O O . LEU A 1 85 ? 4.597 -8.884 -4.562 1.00 95.06 85 LEU A O 1
ATOM 668 N N . VAL A 1 86 ? 2.706 -8.387 -3.508 1.00 96.31 86 VAL A N 1
ATOM 669 C CA . VAL A 1 86 ? 2.133 -7.669 -4.653 1.00 96.31 86 VAL A CA 1
ATOM 670 C C . VAL A 1 86 ? 2.875 -6.354 -4.933 1.00 96.31 86 VAL A C 1
ATOM 672 O O . VAL A 1 86 ? 3.109 -6.058 -6.101 1.00 96.31 86 VAL A O 1
ATOM 675 N N . GLU A 1 87 ? 3.304 -5.637 -3.888 1.00 94.88 87 GLU A N 1
ATOM 676 C CA . GLU A 1 87 ? 3.919 -4.298 -3.978 1.00 94.88 87 GLU A CA 1
ATOM 677 C C . GLU A 1 87 ? 5.442 -4.328 -4.172 1.00 94.88 87 GLU A C 1
ATOM 679 O O . GLU A 1 87 ? 6.028 -3.444 -4.792 1.00 94.88 87 GLU A O 1
ATOM 684 N N . LEU A 1 88 ? 6.132 -5.351 -3.647 1.00 95.25 88 LEU A N 1
ATOM 685 C CA . LEU A 1 88 ? 7.592 -5.470 -3.774 1.00 95.25 88 LEU A CA 1
ATOM 686 C C . LEU A 1 88 ? 8.111 -5.263 -5.218 1.00 95.25 88 LEU A C 1
ATOM 688 O O . LEU A 1 88 ? 9.131 -4.581 -5.374 1.00 95.25 88 LEU A O 1
ATOM 692 N N . PRO A 1 89 ? 7.469 -5.812 -6.269 1.00 96.06 89 PRO A N 1
ATOM 693 C CA . PRO A 1 89 ? 7.931 -5.662 -7.643 1.00 96.06 89 PRO A CA 1
ATOM 694 C C . PRO A 1 89 ? 7.965 -4.230 -8.163 1.00 96.06 89 PRO A C 1
ATOM 696 O O . PRO A 1 89 ? 8.803 -3.918 -9.006 1.00 96.06 89 PRO A O 1
ATOM 699 N N . GLU A 1 90 ? 7.102 -3.357 -7.657 1.00 95.19 90 GLU A N 1
ATOM 700 C CA . GLU A 1 90 ? 6.881 -2.013 -8.196 1.00 95.19 90 GLU A CA 1
ATOM 701 C C . GLU A 1 90 ? 8.143 -1.160 -8.226 1.00 95.19 90 GLU A C 1
ATOM 703 O O . GLU A 1 90 ? 8.390 -0.427 -9.178 1.00 95.19 90 GLU A O 1
ATOM 708 N N . HIS A 1 91 ? 8.961 -1.264 -7.183 1.00 93.81 91 HIS A N 1
ATOM 709 C CA . HIS A 1 91 ? 10.101 -0.372 -6.986 1.00 93.81 91 HIS A CA 1
ATOM 710 C C . HIS A 1 91 ? 11.422 -1.114 -6.812 1.00 93.81 91 HIS A C 1
ATOM 712 O O . HIS A 1 91 ? 12.490 -0.495 -6.835 1.00 93.81 91 HIS A O 1
ATOM 718 N N . TRP A 1 92 ? 11.389 -2.433 -6.617 1.00 94.19 92 TRP A N 1
ATOM 719 C CA . TRP A 1 92 ? 12.613 -3.186 -6.399 1.00 94.19 92 TRP A CA 1
ATOM 720 C C . TRP A 1 92 ? 13.480 -3.186 -7.662 1.00 94.19 92 TRP A C 1
ATOM 722 O O . TRP A 1 92 ? 13.031 -3.538 -8.753 1.00 94.19 92 TRP A O 1
ATOM 732 N N . GLY A 1 93 ? 14.740 -2.776 -7.515 1.00 90.38 93 GLY A N 1
ATOM 733 C CA . GLY A 1 93 ? 15.687 -2.677 -8.628 1.00 90.38 93 GLY A CA 1
ATOM 734 C C . GLY A 1 93 ? 15.399 -1.542 -9.620 1.00 90.38 93 GLY A C 1
ATOM 735 O O . GLY A 1 93 ? 16.121 -1.430 -10.609 1.00 90.38 93 GLY A O 1
ATOM 736 N N . CYS A 1 94 ? 14.386 -0.706 -9.368 1.00 92.50 94 CYS A N 1
ATOM 737 C CA . CYS A 1 94 ? 14.114 0.497 -10.153 1.00 92.50 94 CYS A CA 1
ATOM 738 C C . CYS A 1 94 ? 15.062 1.641 -9.751 1.00 92.50 94 CYS A C 1
ATOM 740 O O . CYS A 1 94 ? 15.803 1.568 -8.766 1.00 92.50 94 CYS A O 1
ATOM 742 N N . THR A 1 95 ? 15.063 2.728 -10.522 1.00 89.62 95 THR A N 1
ATOM 743 C CA . THR A 1 95 ? 15.960 3.862 -10.257 1.00 89.62 95 THR A CA 1
ATOM 744 C C . THR A 1 95 ? 15.475 4.649 -9.032 1.00 89.62 95 THR A C 1
ATOM 746 O O . THR A 1 95 ? 14.429 5.280 -9.079 1.00 89.62 95 THR A O 1
ATOM 749 N N . HIS A 1 96 ? 16.232 4.650 -7.927 1.00 76.12 96 HIS A N 1
ATOM 750 C CA . HIS A 1 96 ? 15.793 5.260 -6.655 1.00 76.12 96 HIS A CA 1
ATOM 751 C C . HIS A 1 96 ? 16.039 6.774 -6.522 1.00 76.12 96 HIS A C 1
ATOM 753 O O . HIS A 1 96 ? 15.539 7.396 -5.588 1.00 76.12 96 HIS A O 1
ATOM 759 N N . THR A 1 97 ? 16.838 7.378 -7.404 1.00 67.56 97 THR A N 1
ATOM 760 C CA . THR A 1 97 ? 17.274 8.784 -7.281 1.00 67.56 97 THR A CA 1
ATOM 761 C C . THR A 1 97 ? 16.442 9.770 -8.095 1.00 67.56 97 THR A C 1
ATOM 763 O O . THR A 1 97 ? 16.658 10.975 -7.983 1.00 67.56 97 THR A O 1
ATOM 766 N N . GLN A 1 98 ? 15.500 9.283 -8.903 1.00 68.94 98 GLN A N 1
ATOM 767 C CA . GLN A 1 98 ? 14.692 10.111 -9.790 1.00 68.94 98 GLN A CA 1
ATOM 768 C C . GLN A 1 98 ? 13.237 10.170 -9.323 1.00 68.94 98 GLN A C 1
ATOM 770 O O . GLN A 1 98 ? 12.687 9.186 -8.833 1.00 68.94 98 GLN A O 1
ATOM 775 N N . SER A 1 99 ? 12.599 11.326 -9.503 1.00 80.25 99 SER A N 1
ATOM 776 C CA . SER A 1 99 ? 11.165 11.520 -9.259 1.00 80.25 99 SER A CA 1
ATOM 777 C C . SER A 1 99 ? 10.282 11.052 -10.420 1.00 80.25 99 SER A C 1
ATOM 779 O O . SER A 1 99 ? 9.063 11.116 -10.301 1.00 80.25 99 SER A O 1
ATOM 781 N N . ASP A 1 100 ? 10.872 10.622 -11.539 1.00 90.62 100 ASP A N 1
ATOM 782 C CA . ASP A 1 100 ? 10.123 10.172 -12.710 1.00 90.62 100 ASP A CA 1
ATOM 783 C C . ASP A 1 100 ? 9.571 8.757 -12.500 1.00 90.62 100 ASP A C 1
ATOM 785 O O . ASP A 1 100 ? 10.327 7.787 -12.384 1.00 90.62 100 ASP A O 1
ATOM 789 N N . CYS A 1 101 ? 8.241 8.650 -12.485 1.00 92.25 101 CYS A N 1
ATOM 790 C CA . CYS A 1 101 ? 7.526 7.382 -12.380 1.00 92.25 101 CYS A CA 1
ATOM 791 C C . CYS A 1 101 ? 7.923 6.373 -13.466 1.00 92.25 101 CYS A C 1
ATOM 793 O O . CYS A 1 101 ? 7.980 5.181 -13.184 1.00 92.25 101 CYS A O 1
ATOM 795 N N . LEU A 1 102 ? 8.296 6.825 -14.666 1.00 94.81 102 LEU A N 1
ATOM 796 C CA . LEU A 1 102 ? 8.680 5.945 -15.774 1.00 94.81 102 LEU A CA 1
ATOM 797 C C . LEU A 1 102 ? 9.987 5.183 -15.512 1.00 94.81 102 LEU A C 1
ATOM 799 O O . LEU A 1 102 ? 10.212 4.127 -16.107 1.00 94.81 102 LEU A O 1
ATOM 803 N N . GLU A 1 103 ? 10.838 5.705 -14.622 1.00 93.44 103 GLU A N 1
ATOM 804 C CA . GLU A 1 103 ? 12.134 5.117 -14.270 1.00 93.44 103 GLU A CA 1
ATOM 805 C C . GLU A 1 103 ? 12.206 4.575 -12.838 1.00 93.44 103 GLU A C 1
ATOM 807 O O . GLU A 1 103 ? 13.081 3.759 -12.529 1.00 93.44 103 GLU A O 1
ATOM 812 N N . ASN A 1 104 ? 11.337 5.035 -11.939 1.00 93.69 104 ASN A N 1
ATOM 813 C CA . ASN A 1 104 ? 11.364 4.639 -10.531 1.00 93.69 104 ASN A CA 1
ATOM 814 C C . ASN A 1 104 ? 10.264 3.633 -10.148 1.00 93.69 104 ASN A C 1
ATOM 816 O O . ASN A 1 104 ? 10.290 3.127 -9.023 1.00 93.69 104 ASN A O 1
ATOM 820 N N . THR A 1 105 ? 9.350 3.316 -11.070 1.00 94.88 105 THR A N 1
ATOM 821 C CA . THR A 1 105 ? 8.285 2.317 -10.896 1.00 94.88 105 THR A CA 1
ATOM 822 C C . THR A 1 105 ? 8.329 1.253 -11.998 1.00 94.88 105 THR A C 1
ATOM 824 O O . THR A 1 105 ? 9.078 1.386 -12.970 1.00 94.88 105 THR A O 1
ATOM 827 N N . ARG A 1 106 ? 7.565 0.170 -11.830 1.00 97.00 106 ARG A N 1
ATOM 828 C CA . ARG A 1 106 ? 7.546 -0.998 -12.715 1.00 97.00 106 ARG A CA 1
ATOM 829 C C . ARG A 1 106 ? 6.123 -1.455 -12.991 1.00 97.00 106 ARG A C 1
ATOM 831 O O . ARG A 1 106 ? 5.322 -1.563 -12.069 1.00 97.00 106 ARG A O 1
ATOM 838 N N . THR A 1 107 ? 5.862 -1.825 -14.239 1.00 98.19 107 THR A N 1
ATOM 839 C CA . THR A 1 107 ? 4.630 -2.519 -14.635 1.00 98.19 107 THR A CA 1
ATOM 840 C C . THR A 1 107 ? 4.870 -4.026 -14.679 1.00 98.19 107 THR A C 1
ATOM 842 O O . THR A 1 107 ? 5.855 -4.504 -15.247 1.00 98.19 107 THR A O 1
ATOM 845 N N . ILE A 1 108 ? 3.960 -4.802 -14.098 1.00 98.19 108 ILE A N 1
ATOM 846 C CA . ILE A 1 108 ? 3.951 -6.261 -14.199 1.00 98.19 108 ILE A CA 1
ATOM 847 C C . ILE A 1 108 ? 2.825 -6.647 -15.147 1.00 98.19 108 ILE A C 1
ATOM 849 O O . ILE A 1 108 ? 1.666 -6.532 -14.777 1.00 98.19 108 ILE A O 1
ATOM 853 N N . LEU A 1 109 ? 3.142 -7.139 -16.346 1.00 97.88 109 LEU A N 1
ATOM 854 C CA . LEU A 1 109 ? 2.122 -7.581 -17.299 1.00 97.88 109 LEU A CA 1
ATOM 855 C C . LEU A 1 109 ? 1.316 -8.740 -16.690 1.00 97.88 109 LEU A C 1
ATOM 857 O O . LEU A 1 109 ? 1.873 -9.825 -16.483 1.00 97.88 109 LEU A O 1
ATOM 861 N N . PRO A 1 110 ? 0.032 -8.534 -16.357 1.00 96.19 110 PRO A N 1
ATOM 862 C CA . PRO A 1 110 ? -0.732 -9.507 -15.603 1.00 96.19 110 PRO A CA 1
ATOM 863 C C . PRO A 1 110 ? -1.436 -10.499 -16.538 1.00 96.19 110 PRO A C 1
ATOM 865 O O . PRO A 1 110 ? -1.755 -10.207 -17.689 1.00 96.19 110 PRO A O 1
ATOM 868 N N . SER A 1 111 ? -1.766 -11.681 -16.017 1.00 96.12 111 SER A N 1
ATOM 869 C CA . SER A 1 111 ? -2.891 -12.446 -16.564 1.00 96.12 111 SER A CA 1
ATOM 870 C C . SER A 1 111 ? -4.205 -11.798 -16.117 1.00 96.12 111 SER A C 1
ATOM 872 O O . SER A 1 111 ? -4.228 -11.089 -15.114 1.00 96.12 111 SER A O 1
ATOM 874 N N . ARG A 1 112 ? -5.333 -12.117 -16.767 1.00 94.44 112 ARG A N 1
ATOM 875 C CA . ARG A 1 112 ? -6.659 -11.620 -16.335 1.00 94.44 112 ARG A CA 1
ATOM 876 C C . ARG A 1 112 ? -6.950 -11.896 -14.856 1.00 94.44 112 ARG A C 1
ATOM 878 O O . ARG A 1 112 ? -7.570 -11.082 -14.182 1.00 94.44 112 ARG A O 1
ATOM 885 N N . PHE A 1 113 ? -6.499 -13.048 -14.355 1.00 96.56 113 PHE A N 1
ATOM 886 C CA . PHE A 1 113 ? -6.638 -13.393 -12.943 1.00 96.56 113 PHE A CA 1
ATOM 887 C C . PHE A 1 113 ? -5.783 -12.489 -12.054 1.00 96.56 113 PHE A C 1
ATOM 889 O O . PHE A 1 113 ? -6.285 -11.988 -11.057 1.00 96.56 113 PHE A O 1
ATOM 896 N N . MET A 1 114 ? -4.514 -12.263 -12.409 1.00 96.25 114 MET A N 1
ATOM 897 C CA . MET A 1 114 ? -3.631 -11.406 -11.615 1.00 96.25 114 MET A CA 1
ATOM 898 C C . MET A 1 114 ? -4.059 -9.941 -11.654 1.00 96.25 114 MET A C 1
ATOM 900 O O . MET A 1 114 ? -3.952 -9.265 -10.639 1.00 96.25 114 MET A O 1
ATOM 904 N N . GLU A 1 115 ? -4.591 -9.463 -12.774 1.00 96.00 115 GLU A N 1
ATOM 905 C CA . GLU A 1 115 ? -5.144 -8.113 -12.893 1.00 96.00 115 GLU A CA 1
ATOM 906 C C . GLU A 1 115 ? -6.338 -7.917 -11.950 1.00 96.00 115 GLU A C 1
ATOM 908 O O . GLU A 1 115 ? -6.382 -6.945 -11.200 1.00 96.00 115 GLU A O 1
ATOM 913 N N . TRP A 1 116 ? -7.260 -8.888 -11.910 1.0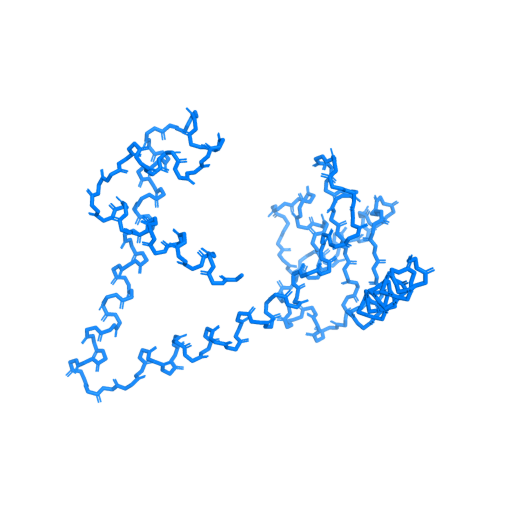0 95.38 116 TRP A N 1
ATOM 914 C CA . TRP A 1 116 ? -8.366 -8.903 -10.949 1.00 95.38 116 TRP A CA 1
ATOM 915 C C . TRP A 1 116 ? -7.878 -9.025 -9.500 1.00 95.38 116 TRP A C 1
ATOM 917 O O . TRP A 1 116 ? -8.297 -8.256 -8.639 1.00 95.38 116 TRP A O 1
ATOM 927 N N . PHE A 1 117 ? -6.977 -9.971 -9.227 1.00 96.12 117 PHE A N 1
ATOM 928 C CA . PHE A 1 117 ? -6.493 -10.268 -7.878 1.00 96.12 117 PHE A CA 1
ATOM 929 C C . PHE A 1 117 ? -5.748 -9.085 -7.257 1.00 96.12 117 PHE A C 1
ATOM 931 O O . PHE A 1 117 ? -5.921 -8.788 -6.079 1.00 96.12 117 PHE A O 1
ATOM 938 N N . THR A 1 118 ? -4.932 -8.401 -8.058 1.00 95.62 118 THR A N 1
ATOM 939 C CA . THR A 1 118 ? -4.180 -7.212 -7.637 1.00 95.62 118 THR A CA 1
ATOM 940 C C . THR A 1 118 ? -4.994 -5.930 -7.763 1.00 95.62 118 THR A C 1
ATOM 942 O O . THR A 1 118 ? -4.493 -4.864 -7.426 1.00 95.62 118 THR A O 1
ATOM 945 N N . ASN A 1 119 ? -6.243 -6.014 -8.234 1.00 95.81 119 ASN A N 1
ATOM 946 C CA . ASN A 1 119 ? -7.114 -4.867 -8.469 1.00 95.81 119 ASN A CA 1
ATOM 947 C C . ASN A 1 119 ? -6.413 -3.758 -9.283 1.00 95.81 119 ASN A C 1
ATOM 949 O O . ASN A 1 119 ? -6.432 -2.587 -8.912 1.00 95.81 119 ASN A O 1
ATOM 953 N N . GLY A 1 120 ? -5.734 -4.157 -10.364 1.00 95.44 120 GLY A N 1
ATOM 954 C CA . GLY A 1 120 ? -5.005 -3.269 -11.274 1.00 95.44 120 GLY A CA 1
ATOM 955 C C . GLY A 1 120 ? -3.668 -2.724 -10.762 1.00 95.44 120 GLY A C 1
ATOM 956 O O . GLY A 1 120 ? -2.994 -2.033 -11.520 1.00 95.44 120 GLY A O 1
ATOM 957 N N . ASN A 1 121 ? -3.234 -3.072 -9.546 1.00 95.94 121 ASN A N 1
ATOM 958 C CA . ASN A 1 121 ? -1.948 -2.633 -8.988 1.00 95.94 121 ASN A CA 1
ATOM 959 C C . ASN A 1 121 ? -0.733 -3.070 -9.830 1.00 95.94 121 ASN A C 1
ATOM 961 O O . ASN A 1 121 ? 0.310 -2.430 -9.844 1.00 95.94 121 ASN A O 1
ATOM 965 N N . CYS A 1 122 ? -0.886 -4.135 -10.618 1.00 97.31 122 CYS A N 1
ATOM 966 C CA . CYS A 1 122 ? 0.098 -4.561 -11.608 1.00 97.31 122 CYS A CA 1
ATOM 967 C C . CYS A 1 122 ? 0.431 -3.494 -12.678 1.00 97.31 122 CYS A C 1
ATOM 969 O O . CYS A 1 122 ? 1.511 -3.549 -13.271 1.00 97.31 122 CYS A O 1
ATOM 971 N N . TRP A 1 123 ? -0.458 -2.519 -12.902 1.00 97.81 123 TRP A N 1
ATOM 972 C CA . TRP A 1 123 ? -0.294 -1.372 -13.804 1.00 97.81 123 TRP A CA 1
ATOM 973 C C . TRP A 1 123 ? 0.201 -0.123 -13.053 1.00 97.81 123 TRP A C 1
ATOM 975 O O . TRP A 1 123 ? -0.403 0.954 -13.094 1.00 97.81 123 TRP A O 1
ATOM 985 N N . HIS A 1 124 ? 1.283 -0.286 -12.291 1.00 97.25 124 HIS A N 1
ATOM 986 C CA . HIS A 1 124 ? 1.722 0.732 -11.338 1.00 97.25 124 HIS A CA 1
ATOM 987 C C . HIS A 1 124 ? 2.292 1.986 -12.000 1.00 97.25 124 HIS A C 1
ATOM 989 O O . HIS A 1 124 ? 2.001 3.105 -11.573 1.00 97.25 124 HIS A O 1
ATOM 995 N N . VAL A 1 125 ? 3.070 1.823 -13.077 1.00 97.62 125 VAL A N 1
ATOM 996 C CA . VAL A 1 125 ? 3.627 2.964 -13.823 1.00 97.62 125 VAL A CA 1
ATOM 997 C C . VAL A 1 125 ? 2.493 3.788 -14.421 1.00 97.62 125 VAL A C 1
ATOM 999 O O . VAL A 1 125 ? 2.521 5.013 -14.364 1.00 97.62 125 VAL A O 1
ATOM 1002 N N . GLU A 1 126 ? 1.473 3.122 -14.959 1.00 97.81 126 GLU A N 1
ATOM 1003 C CA . GLU A 1 126 ? 0.283 3.742 -15.531 1.00 97.81 126 GLU A CA 1
ATOM 1004 C C . GLU A 1 126 ? -0.465 4.572 -14.487 1.00 97.81 126 GLU A C 1
ATOM 1006 O O . GLU A 1 126 ? -0.773 5.741 -14.739 1.00 97.81 126 GLU A O 1
ATOM 1011 N N . HIS A 1 127 ? -0.704 3.992 -13.306 1.00 96.75 127 HIS A N 1
ATOM 1012 C CA . HIS A 1 127 ? -1.355 4.679 -12.196 1.00 96.75 127 HIS A CA 1
ATOM 1013 C C . HIS A 1 127 ? -0.549 5.896 -11.732 1.00 96.75 127 HIS A C 1
ATOM 1015 O O . HIS A 1 127 ? -1.102 6.983 -11.590 1.00 96.75 127 HIS A O 1
ATOM 1021 N N . HIS A 1 128 ? 0.764 5.751 -11.541 1.00 95.31 128 HIS A N 1
ATOM 1022 C CA . HIS A 1 128 ? 1.612 6.864 -11.121 1.00 95.31 128 HIS A CA 1
ATOM 1023 C C . HIS A 1 128 ? 1.745 7.957 -12.182 1.00 95.31 128 HIS A C 1
ATOM 1025 O O . HIS A 1 128 ? 1.817 9.137 -11.834 1.00 95.31 128 HIS A O 1
ATOM 1031 N N . TYR A 1 129 ? 1.760 7.582 -13.461 1.00 96.19 129 TYR A N 1
ATOM 1032 C CA . TYR A 1 129 ? 1.836 8.532 -14.562 1.00 96.19 129 TYR A CA 1
ATOM 1033 C C . TYR A 1 129 ? 0.555 9.363 -14.675 1.00 96.19 129 TYR A C 1
ATOM 1035 O O . TYR A 1 129 ? 0.619 10.570 -14.915 1.00 96.19 129 TYR A O 1
ATOM 1043 N N . ASN A 1 130 ? -0.612 8.738 -14.491 1.00 96.25 130 ASN A N 1
ATOM 1044 C CA . ASN A 1 130 ? -1.883 9.449 -14.448 1.00 96.25 130 ASN A CA 1
ATOM 1045 C C . ASN A 1 130 ? -2.885 8.806 -13.466 1.00 96.25 130 ASN A C 1
ATOM 1047 O O . ASN A 1 130 ? -3.709 7.984 -13.880 1.00 96.25 130 ASN A O 1
ATOM 1051 N N . PRO A 1 131 ? -2.908 9.256 -12.195 1.00 94.94 131 PRO A N 1
ATOM 1052 C CA . PRO A 1 131 ? -3.807 8.714 -11.172 1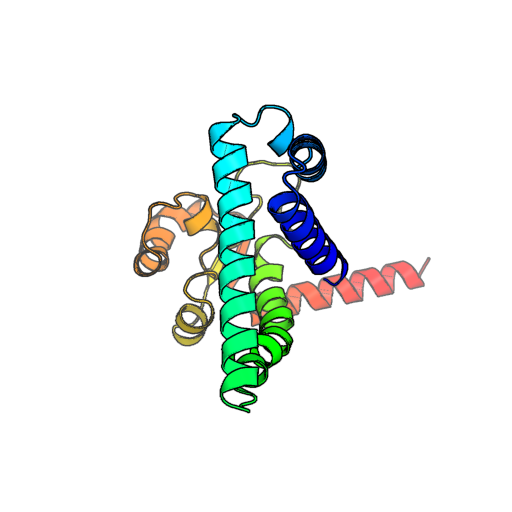.00 94.94 131 PRO A CA 1
ATOM 1053 C C . PRO A 1 131 ? -5.296 8.964 -11.442 1.00 94.94 131 PRO A C 1
ATOM 1055 O O . PRO A 1 131 ? -6.143 8.404 -10.751 1.00 94.94 131 PRO A O 1
ATOM 1058 N N . ALA A 1 132 ? -5.629 9.829 -12.408 1.00 97.19 132 ALA A N 1
ATOM 1059 C CA . ALA A 1 132 ? -7.009 10.102 -12.797 1.00 97.19 132 ALA A CA 1
ATOM 1060 C C . ALA A 1 132 ? -7.587 9.043 -13.754 1.00 97.19 132 ALA A C 1
ATOM 1062 O O . ALA A 1 132 ? -8.795 9.046 -13.989 1.00 97.19 132 ALA A O 1
ATOM 1063 N N . VAL A 1 133 ? -6.756 8.158 -14.321 1.00 96.81 133 VAL A N 1
ATOM 1064 C CA . VAL A 1 133 ? -7.235 7.049 -15.158 1.00 96.81 133 VAL A CA 1
ATOM 1065 C C . VAL A 1 133 ? -7.932 6.016 -14.265 1.00 96.81 133 VAL A C 1
ATOM 1067 O O . VAL A 1 133 ? -7.323 5.550 -13.299 1.00 96.81 133 VAL A O 1
ATOM 1070 N N . PRO A 1 134 ? -9.185 5.629 -14.569 1.00 96.50 134 PRO A N 1
ATOM 1071 C CA . PRO A 1 134 ? -9.866 4.568 -13.834 1.00 96.50 134 PRO A CA 1
ATOM 1072 C C . PRO A 1 134 ? -9.099 3.242 -13.902 1.00 96.50 134 PRO A C 1
ATOM 1074 O O . PRO A 1 134 ? -8.518 2.915 -14.939 1.00 96.50 134 PRO A O 1
ATOM 1077 N N . ILE A 1 135 ? -9.118 2.466 -12.814 1.00 95.25 135 ILE A N 1
ATOM 1078 C CA . ILE A 1 135 ? -8.330 1.228 -12.664 1.00 95.25 135 ILE A CA 1
ATOM 1079 C C . ILE A 1 135 ? -8.602 0.251 -13.815 1.00 95.25 135 ILE A C 1
ATOM 1081 O O . ILE A 1 135 ? -7.680 -0.319 -14.393 1.00 95.25 135 ILE A O 1
ATOM 1085 N N . GLU A 1 136 ? -9.865 0.113 -14.207 1.00 94.62 136 GLU A N 1
ATOM 1086 C CA . GLU A 1 136 ? -10.312 -0.760 -15.290 1.00 94.62 136 GLU A CA 1
ATOM 1087 C C . GLU A 1 136 ? -9.814 -0.334 -16.683 1.00 94.62 136 GLU A C 1
ATOM 1089 O O . GLU A 1 136 ? -9.868 -1.123 -17.626 1.00 94.62 136 GLU A O 1
ATOM 1094 N N . GLN A 1 137 ? -9.314 0.897 -16.826 1.00 97.00 137 GLN A N 1
ATOM 1095 C CA . GLN A 1 137 ? -8.766 1.433 -18.074 1.00 97.00 137 GLN A CA 1
ATOM 1096 C C . GLN A 1 137 ? -7.234 1.431 -18.108 1.00 97.00 137 GLN A C 1
ATOM 1098 O O . GLN A 1 137 ? -6.664 1.719 -19.163 1.00 97.00 137 GLN A O 1
ATOM 1103 N N . LEU A 1 138 ? -6.550 1.070 -17.015 1.00 97.38 138 LEU A N 1
ATOM 1104 C CA . LEU A 1 138 ? -5.083 1.099 -16.946 1.00 97.38 138 LEU A CA 1
ATOM 1105 C C . LEU A 1 138 ? -4.431 0.176 -17.982 1.00 97.38 138 LEU A C 1
ATOM 1107 O O . LEU A 1 138 ? -3.480 0.582 -18.642 1.00 97.38 138 LEU A O 1
ATOM 1111 N N . SER A 1 139 ? -5.004 -1.004 -18.225 1.00 96.44 139 SER A N 1
ATOM 1112 C CA . SER A 1 139 ? -4.576 -1.912 -19.301 1.00 96.44 139 SER A CA 1
ATOM 1113 C C . SER A 1 139 ? -4.682 -1.275 -20.695 1.00 96.44 139 SER A C 1
ATOM 1115 O O . SER A 1 139 ? -3.778 -1.391 -21.520 1.00 96.44 139 SER A O 1
ATOM 1117 N N . THR A 1 140 ? -5.748 -0.511 -20.957 1.00 96.75 140 THR A N 1
ATOM 1118 C CA . THR A 1 140 ? -5.884 0.214 -22.233 1.00 96.75 140 THR A CA 1
ATOM 1119 C C . THR A 1 140 ? -4.868 1.351 -22.321 1.00 96.75 140 THR A C 1
ATOM 1121 O O . THR A 1 140 ? -4.252 1.567 -23.367 1.00 96.75 140 THR A O 1
ATOM 1124 N N . PHE A 1 141 ? -4.668 2.068 -21.215 1.00 97.38 141 PHE A N 1
ATOM 1125 C CA . PHE A 1 141 ? -3.717 3.168 -21.126 1.00 97.38 141 PHE A CA 1
ATOM 1126 C C . PHE A 1 141 ? -2.263 2.699 -21.285 1.00 97.38 141 PHE A C 1
ATOM 1128 O O . PHE A 1 141 ? -1.467 3.387 -21.929 1.00 97.38 141 PHE A O 1
ATOM 1135 N N . HIS A 1 142 ? -1.941 1.490 -20.814 1.00 97.50 142 HIS A N 1
ATOM 1136 C CA . HIS A 1 142 ? -0.634 0.860 -20.987 1.00 97.50 142 HIS A CA 1
ATOM 1137 C C . HIS A 1 142 ? -0.185 0.856 -22.451 1.00 97.50 142 HIS A C 1
ATOM 1139 O O . HIS A 1 142 ? 0.971 1.152 -22.728 1.00 97.50 142 HIS A O 1
ATOM 1145 N N . HIS A 1 143 ? -1.073 0.616 -23.421 1.00 95.81 143 HIS A N 1
ATOM 1146 C CA . HIS A 1 143 ? -0.693 0.613 -24.841 1.00 95.81 143 HIS A CA 1
ATOM 1147 C C . HIS A 1 143 ? -0.130 1.953 -25.338 1.00 95.81 143 HIS A C 1
ATOM 1149 O O . HIS A 1 143 ? 0.680 1.971 -26.263 1.00 95.81 143 HIS A O 1
ATOM 1155 N N . GLN A 1 144 ? -0.543 3.067 -24.732 1.00 95.69 144 GLN A N 1
ATOM 1156 C CA . GLN A 1 144 ? -0.049 4.403 -25.071 1.00 95.69 144 GLN A CA 1
ATOM 1157 C C . GLN A 1 144 ? 1.257 4.726 -24.336 1.00 95.69 144 GLN A C 1
ATOM 1159 O O . GLN A 1 144 ? 2.081 5.494 -24.835 1.00 95.69 144 GLN A O 1
ATOM 1164 N N . LEU A 1 145 ? 1.436 4.157 -23.141 1.00 96.19 145 LEU A N 1
ATOM 1165 C CA . LEU A 1 145 ? 2.534 4.486 -22.238 1.00 96.19 145 LEU A CA 1
ATOM 1166 C C . LEU A 1 145 ? 3.731 3.536 -22.356 1.00 96.19 145 LEU A C 1
ATOM 1168 O O . LEU A 1 145 ? 4.865 3.973 -22.166 1.00 96.19 145 LEU A O 1
ATOM 1172 N N . SER A 1 146 ? 3.500 2.269 -22.707 1.00 95.50 146 SER A N 1
ATOM 1173 C CA . SER A 1 146 ? 4.487 1.185 -22.679 1.00 95.50 146 SER A CA 1
ATOM 1174 C C . SER A 1 146 ? 5.809 1.474 -23.393 1.00 95.50 146 SER A C 1
ATOM 1176 O O . SER A 1 146 ? 6.836 1.080 -22.840 1.00 95.50 146 SER A O 1
ATOM 1178 N N . PRO A 1 147 ? 5.873 2.228 -24.516 1.00 96.31 147 PRO A N 1
ATOM 1179 C CA . PRO A 1 147 ? 7.153 2.547 -25.153 1.00 96.31 147 PRO A CA 1
ATOM 1180 C C . PRO A 1 147 ? 8.090 3.404 -24.288 1.00 96.31 147 PRO A C 1
ATOM 1182 O O . PRO A 1 147 ? 9.269 3.530 -24.603 1.00 96.31 147 PRO A O 1
ATOM 1185 N N . ARG A 1 148 ? 7.566 4.034 -23.229 1.00 95.94 148 ARG A N 1
ATOM 1186 C CA . ARG A 1 148 ? 8.300 4.931 -22.325 1.00 95.94 148 ARG A CA 1
ATOM 1187 C C . ARG A 1 148 ? 8.652 4.279 -20.989 1.00 95.94 148 ARG A C 1
ATOM 1189 O O . ARG A 1 148 ? 9.381 4.880 -20.208 1.00 95.94 148 ARG A O 1
ATOM 1196 N N . ILE A 1 149 ? 8.115 3.094 -20.705 1.00 96.38 149 ILE A N 1
ATOM 1197 C CA . ILE A 1 149 ? 8.291 2.419 -19.418 1.00 96.38 149 ILE A CA 1
ATOM 1198 C C . ILE A 1 149 ? 9.660 1.744 -19.389 1.00 96.38 149 ILE A C 1
ATOM 1200 O O . ILE A 1 149 ? 9.968 0.912 -20.241 1.00 96.38 149 ILE A O 1
ATOM 1204 N N . LYS A 1 150 ? 10.482 2.082 -18.390 1.00 95.81 150 LYS A N 1
ATOM 1205 C CA . LYS A 1 150 ? 11.843 1.542 -18.267 1.00 95.81 150 LYS A CA 1
ATOM 1206 C C . LYS A 1 150 ? 11.879 0.144 -17.658 1.00 95.81 150 LYS A C 1
ATOM 1208 O O . LYS A 1 150 ? 12.696 -0.679 -18.063 1.00 95.81 150 LYS A O 1
ATOM 1213 N N . PHE A 1 151 ? 11.020 -0.116 -16.673 1.00 96.19 151 PHE A N 1
ATOM 1214 C CA . PHE A 1 151 ? 10.983 -1.381 -15.946 1.00 96.19 151 PHE A CA 1
ATOM 1215 C C . PHE A 1 151 ? 9.652 -2.087 -16.173 1.00 96.19 151 PHE A C 1
ATOM 1217 O O . PHE A 1 151 ? 8.589 -1.574 -15.827 1.00 96.19 151 PHE A O 1
ATOM 1224 N N . LEU A 1 152 ? 9.726 -3.291 -16.737 1.00 97.00 152 LEU A N 1
ATOM 1225 C CA . LEU A 1 152 ? 8.562 -4.107 -17.046 1.00 97.00 152 LEU A CA 1
ATOM 1226 C C . LEU A 1 152 ? 8.910 -5.595 -16.948 1.00 97.00 152 LEU A C 1
ATOM 1228 O O . LEU A 1 152 ? 9.963 -6.011 -17.431 1.00 97.00 152 LEU A O 1
ATOM 1232 N N . ASN A 1 153 ? 8.013 -6.407 -16.380 1.00 97.81 153 ASN A N 1
ATOM 1233 C CA . ASN A 1 153 ? 8.138 -7.871 -16.413 1.00 97.81 153 ASN A CA 1
ATOM 1234 C C . ASN A 1 153 ? 6.886 -8.542 -16.952 1.00 97.81 153 ASN A C 1
ATOM 1236 O O . ASN A 1 153 ? 5.764 -8.105 -16.706 1.00 97.81 153 ASN A O 1
ATOM 1240 N N . ASN A 1 154 ? 7.096 -9.678 -17.618 1.00 97.12 154 ASN A N 1
ATOM 1241 C CA . ASN A 1 154 ? 6.024 -10.556 -18.059 1.00 97.12 154 ASN A CA 1
ATOM 1242 C C . ASN A 1 154 ? 5.518 -11.431 -16.896 1.00 97.12 154 ASN A C 1
ATOM 1244 O O . ASN A 1 154 ? 5.908 -12.591 -16.748 1.00 97.12 154 ASN A O 1
ATOM 1248 N N . GLY A 1 155 ? 4.685 -10.840 -16.042 1.00 97.06 155 GLY A N 1
ATOM 1249 C CA . GLY A 1 155 ? 4.081 -11.491 -14.883 1.00 97.06 155 GLY A CA 1
ATOM 1250 C C . GLY A 1 155 ? 4.961 -11.530 -13.630 1.00 97.06 155 GLY A C 1
ATOM 1251 O O . GLY A 1 155 ? 6.185 -11.389 -13.666 1.00 97.06 155 GLY A O 1
ATOM 1252 N N . TYR A 1 156 ? 4.308 -11.767 -12.489 1.00 96.81 156 TYR A N 1
ATOM 1253 C CA . TYR A 1 156 ? 4.952 -11.818 -11.171 1.00 96.81 156 TYR A CA 1
ATOM 1254 C C . TYR A 1 156 ? 6.011 -12.925 -11.073 1.00 96.81 156 TYR A C 1
ATOM 1256 O O . TYR A 1 156 ? 7.040 -12.739 -10.432 1.00 96.81 156 TYR A O 1
ATOM 1264 N N . GLY A 1 157 ? 5.797 -14.067 -11.737 1.00 97.00 157 GLY A N 1
ATOM 1265 C CA . GLY A 1 157 ? 6.758 -15.173 -11.735 1.00 97.00 157 GLY A CA 1
ATOM 1266 C C . GLY A 1 157 ? 8.109 -14.794 -12.350 1.00 97.00 157 GLY A C 1
ATOM 1267 O O . GLY A 1 157 ? 9.146 -15.130 -11.781 1.00 97.00 157 GLY A O 1
ATOM 1268 N N . ALA A 1 158 ? 8.101 -14.047 -13.462 1.00 97.31 158 ALA A N 1
ATOM 1269 C CA . ALA A 1 158 ? 9.325 -13.558 -14.097 1.00 97.31 158 ALA A CA 1
ATOM 1270 C C . ALA A 1 158 ? 10.088 -12.607 -13.166 1.00 97.31 158 ALA A C 1
ATOM 1272 O O . ALA A 1 158 ? 11.285 -12.788 -12.947 1.00 97.31 158 ALA A O 1
ATOM 1273 N N . PHE A 1 159 ? 9.373 -11.666 -12.537 1.00 97.25 159 PHE A N 1
ATOM 1274 C CA . PHE A 1 159 ? 9.963 -10.778 -11.538 1.00 97.25 159 PHE A CA 1
ATOM 1275 C C . PHE A 1 159 ? 10.595 -11.559 -10.376 1.00 97.25 159 PHE A C 1
ATOM 1277 O O . PHE A 1 159 ? 11.749 -11.325 -10.024 1.00 97.25 159 PHE A O 1
ATOM 1284 N N . TYR A 1 160 ? 9.870 -12.508 -9.777 1.00 97.62 160 TYR A N 1
ATOM 1285 C CA . TYR A 1 160 ? 10.382 -13.238 -8.617 1.00 97.62 160 TYR A CA 1
ATOM 1286 C C . TYR A 1 160 ? 11.571 -14.134 -8.953 1.00 97.62 160 TYR A C 1
ATOM 1288 O O . TYR A 1 160 ? 12.484 -14.261 -8.137 1.00 97.62 160 TYR A O 1
ATOM 1296 N N . ALA A 1 161 ? 11.607 -14.712 -10.155 1.00 96.56 161 ALA A N 1
ATOM 1297 C CA . ALA A 1 161 ? 12.778 -15.435 -10.628 1.00 96.56 161 ALA A CA 1
ATOM 1298 C C . ALA A 1 161 ? 14.016 -14.519 -10.675 1.00 96.56 161 ALA A C 1
ATOM 1300 O O . ALA A 1 161 ? 15.059 -14.882 -10.131 1.00 96.56 161 ALA A O 1
ATOM 1301 N N . GLU A 1 162 ? 13.895 -13.317 -11.250 1.00 94.88 162 GLU A N 1
ATOM 1302 C CA . GLU A 1 162 ? 14.972 -12.314 -11.281 1.00 94.88 162 GLU A CA 1
ATOM 1303 C C . GLU A 1 162 ? 15.384 -11.868 -9.871 1.00 94.88 162 GLU A C 1
ATOM 1305 O O . GLU A 1 162 ? 16.575 -11.839 -9.547 1.00 94.88 162 GLU A O 1
ATOM 1310 N N . PHE A 1 163 ? 14.405 -11.579 -9.011 1.00 95.44 163 PHE A N 1
ATOM 1311 C CA . PHE A 1 163 ? 14.613 -11.164 -7.627 1.00 95.44 163 PHE A CA 1
ATOM 1312 C C . PHE A 1 163 ? 15.430 -12.196 -6.840 1.00 95.44 163 PHE A C 1
ATOM 1314 O O . PHE A 1 163 ? 16.469 -11.867 -6.260 1.00 95.44 163 PHE A O 1
ATOM 1321 N N . PHE A 1 164 ? 15.001 -13.462 -6.842 1.00 95.38 164 PHE A N 1
ATOM 1322 C CA . PHE A 1 164 ? 15.692 -14.511 -6.094 1.00 95.38 164 PHE A CA 1
ATOM 1323 C C . PHE A 1 164 ? 17.068 -14.819 -6.684 1.00 95.38 164 PHE A C 1
ATOM 1325 O O . PHE A 1 164 ? 18.027 -14.976 -5.930 1.00 95.38 164 PHE A O 1
ATOM 1332 N N . GLN A 1 165 ? 17.214 -14.823 -8.013 1.00 93.75 165 GLN A N 1
ATOM 1333 C CA . GLN A 1 165 ? 18.529 -14.968 -8.641 1.00 93.75 165 GLN A CA 1
ATOM 1334 C C . GLN A 1 165 ? 19.499 -13.864 -8.206 1.00 93.75 165 GLN A C 1
ATOM 1336 O O . GLN A 1 165 ? 20.652 -14.155 -7.890 1.00 93.75 165 GLN A O 1
ATOM 1341 N N . ALA A 1 166 ? 19.055 -12.607 -8.174 1.00 90.50 166 ALA A N 1
ATOM 1342 C CA . ALA A 1 166 ? 19.886 -11.490 -7.739 1.00 90.50 166 ALA A CA 1
ATOM 1343 C C . ALA A 1 166 ? 20.269 -11.599 -6.254 1.00 90.50 166 ALA A C 1
ATOM 1345 O O . ALA A 1 166 ? 21.424 -11.361 -5.894 1.00 90.50 166 ALA A O 1
ATOM 1346 N N . MET A 1 167 ? 19.327 -12.007 -5.399 1.00 90.00 167 MET A N 1
ATOM 1347 C CA . MET A 1 167 ? 19.572 -12.218 -3.970 1.00 90.00 167 MET A CA 1
ATOM 1348 C C . MET A 1 167 ? 20.605 -13.322 -3.719 1.00 90.00 167 MET A C 1
ATOM 1350 O O . MET A 1 167 ? 21.553 -13.108 -2.960 1.00 90.00 167 MET A O 1
ATOM 1354 N N . PHE A 1 168 ? 20.480 -14.467 -4.397 1.00 90.31 168 PHE A N 1
ATOM 1355 C CA . PHE A 1 168 ? 21.416 -15.581 -4.234 1.00 90.31 168 PHE A CA 1
ATOM 1356 C C . PHE A 1 168 ? 22.794 -15.294 -4.842 1.00 90.31 168 PHE A C 1
ATOM 1358 O O . PHE A 1 168 ? 23.805 -15.605 -4.215 1.00 90.31 168 PHE A O 1
ATOM 1365 N N . ARG A 1 169 ? 22.872 -14.616 -5.999 1.00 85.12 169 ARG A N 1
ATOM 1366 C CA . ARG A 1 169 ? 24.160 -14.159 -6.560 1.00 85.12 169 ARG A CA 1
ATOM 1367 C C . ARG A 1 169 ? 24.879 -13.192 -5.618 1.00 85.12 169 ARG A C 1
ATOM 1369 O O . ARG A 1 169 ? 26.087 -13.295 -5.430 1.00 85.12 169 ARG A O 1
ATOM 1376 N N . LYS A 1 170 ? 24.147 -12.260 -4.997 1.00 73.69 170 LYS A N 1
ATOM 1377 C CA . LYS A 1 170 ? 24.721 -11.314 -4.029 1.00 73.69 170 LYS A CA 1
ATOM 1378 C C . LYS A 1 170 ? 25.256 -12.023 -2.782 1.00 73.69 170 LYS A C 1
ATOM 1380 O O . LYS A 1 170 ? 26.300 -11.620 -2.281 1.00 73.69 170 LYS A O 1
ATOM 1385 N N . GLN A 1 171 ? 24.565 -13.057 -2.299 1.00 65.25 171 GLN A N 1
ATOM 1386 C CA . GLN A 1 171 ? 25.024 -13.864 -1.165 1.00 65.25 171 GLN A CA 1
ATOM 1387 C C . GLN A 1 171 ? 26.282 -14.674 -1.495 1.00 65.25 171 GLN A C 1
ATOM 1389 O O . GLN A 1 171 ? 27.219 -14.652 -0.703 1.00 65.25 171 GLN A O 1
ATOM 1394 N N . ALA A 1 172 ? 26.347 -15.314 -2.667 1.00 65.00 172 ALA A N 1
ATOM 1395 C CA . ALA A 1 172 ? 27.543 -16.037 -3.109 1.00 65.00 172 ALA A CA 1
ATOM 1396 C C . ALA A 1 172 ? 28.778 -15.115 -3.160 1.00 65.00 172 ALA A C 1
ATOM 1398 O O . ALA A 1 172 ? 29.789 -15.387 -2.518 1.00 65.00 172 ALA A O 1
ATOM 1399 N N . ASN A 1 173 ? 28.646 -13.940 -3.785 1.00 65.56 173 ASN A N 1
ATOM 1400 C CA . ASN A 1 173 ? 29.726 -12.947 -3.888 1.00 65.56 173 ASN A CA 1
ATOM 1401 C C . ASN A 1 173 ? 30.134 -12.298 -2.547 1.00 65.56 173 ASN A C 1
ATOM 1403 O O . ASN A 1 173 ? 31.133 -11.574 -2.494 1.00 65.56 173 ASN A O 1
ATOM 1407 N N . ALA A 1 174 ? 29.318 -12.452 -1.500 1.00 57.25 174 ALA A N 1
ATOM 1408 C CA . ALA A 1 174 ? 29.605 -11.972 -0.149 1.00 57.25 174 ALA A CA 1
ATOM 1409 C C . ALA A 1 174 ? 30.265 -13.046 0.731 1.00 57.25 174 ALA A C 1
ATOM 1411 O O . ALA A 1 174 ? 30.875 -12.688 1.728 1.00 57.25 174 ALA A O 1
ATOM 1412 N N . TYR A 1 175 ? 30.140 -14.328 0.371 1.00 50.97 175 TYR A N 1
ATOM 1413 C CA . TYR A 1 175 ? 30.794 -15.452 1.046 1.00 50.97 175 TYR A CA 1
ATOM 1414 C C . TYR A 1 175 ? 32.204 -15.731 0.494 1.00 50.97 175 TYR A C 1
ATOM 1416 O O . TYR A 1 175 ? 33.053 -16.255 1.202 1.00 50.97 175 TYR A O 1
ATOM 1424 N N . GLU A 1 176 ? 32.469 -15.353 -0.760 1.00 55.28 176 GLU A N 1
ATOM 1425 C CA . GLU A 1 176 ? 33.789 -15.462 -1.408 1.00 55.28 176 GLU A CA 1
ATOM 1426 C C . GLU A 1 176 ? 34.765 -14.312 -1.063 1.00 55.28 176 GLU A C 1
ATOM 1428 O O . GLU A 1 176 ? 35.862 -14.252 -1.620 1.00 55.28 176 GLU A O 1
ATOM 1433 N N . ARG A 1 177 ? 34.386 -13.390 -0.168 1.00 47.09 177 ARG A N 1
ATOM 1434 C CA . ARG A 1 177 ? 35.247 -12.315 0.360 1.00 47.09 177 ARG A CA 1
ATOM 1435 C C . ARG A 1 177 ? 35.497 -12.509 1.844 1.00 47.09 177 ARG A C 1
ATOM 1437 O O . ARG A 1 177 ? 36.607 -12.135 2.276 1.00 47.09 177 ARG A O 1
#

Foldseek 3Di:
DVVVVVLLVVLLVCLVVVVQVVNLVSVPPCSPPDDPVVSNVSSVVSPVVVVVLVVVVVVCVVVVHCCSCVVPVVCCVVVVVVVCLLCCLFAVPFDPPDPQLLGRTEAEAADPVRCVVSVQVSLVSQCVVPVPDDSVCSVVSCVVCVVSRPHYHHHSVRSVVVVVVVVVVVVVVVVVD

Solvent-accessible surface area (backbone atoms only — not comparable to full-atom values): 9752 Å² total; per-residue (Å²): 111,71,63,58,54,53,52,52,54,49,49,32,49,30,32,70,70,64,38,58,70,59,46,31,58,76,50,43,82,70,25,76,78,52,52,67,69,60,52,49,51,53,31,48,49,36,38,51,53,52,48,52,54,50,49,44,47,51,50,17,60,77,70,73,46,63,56,44,48,64,72,45,55,51,48,48,67,56,48,52,62,53,47,51,62,67,53,49,64,33,46,60,93,37,47,85,90,53,91,48,40,45,50,29,26,21,32,33,50,60,53,76,66,51,34,59,74,50,65,36,56,41,40,36,29,50,42,67,71,41,72,86,58,54,63,92,45,35,73,66,50,35,76,79,47,52,94,66,51,69,38,71,33,79,21,68,66,51,46,51,52,53,51,52,52,53,53,53,53,53,50,54,66,60,71,80,106

pLDDT: mean 92.52, std 8.82, range [47.09, 98.19]

Sequence (177 aa):
MVDHYKYVLNRIGLACLGKRDRMKQDLGKAGTHLPTHLLNQIMDGYRGFAGVLAIALILSFAFKTTAFAQIWLLPLIFASPIHALVELPEHWGCTHTQSDCLENTRTILPSRFMEWFTNGNCWHVEHHYNPAVPIEQLSTFHHQLSPRIKFLNNGYGAFYAEFFQAMFRKQANAYER

Radius of gyration: 20.53 Å; Cα contacts (8 Å, |Δi|>4): 150; chains: 1; bounding box: 59×40×48 Å